Protein AF-A0A2E8GTD8-F1 (afdb_monomer_lite)

Foldseek 3Di:
DVVVVVVVVVVVVVVVVVVLCVLCVVLVVLLVVLVVLLVVLLVLLVVLLVVLVVLVVVCVVCVVVDDDDPVLVVLVVLLVVLSVLLVVLSVCSNDPPQDPPPDDDQQLPDPVSVVPDPDPVSSVVVVCVQVVDSVSVNVSSVVSSVSSVVSSVSSVVSSVSSVVSSVSNVVSSVVSVVVSVCVVCVCVVDVPD

Secondary structure (DSSP, 8-state):
-HHHHHHHHHHHHHHHHHHHHHHHHHHHHHHHHHHHHHHHHHHHHHHHHHHHHHHHHHHHHHHTT----HHHHHHHHHHHHHHHHHHHHHHHHHS------S-----TTSHHHHTT-SSHHHHHHHHHHHHH-HHHHHHHHHHHHHHHHHHHHHHHHHHHHHHHHHHHHHHHHHHHHHHHHHHHHHHHHSTT-

Sequence (193 aa):
MEINQDMDKENYSLESSKLVTSNVAPIFHVLSNEQQILQRTDQKAFTMLSILGVFMVFFIVHFLKIQLDWFKFILVIIYFISAFLAIVNLVLVIVPRVRKIESQELNPTYFGGISQFENQEQYSSHFREVFTNDDKTFTLFANQVFALGKINAYKNHAIKRSILFFAIAIISELIIIIAMAWGRAGPYLFPGG

Structure (mmCIF, N/CA/C/O backbone):
data_AF-A0A2E8GTD8-F1
#
_entry.id   AF-A0A2E8GTD8-F1
#
loop_
_atom_site.group_PDB
_atom_site.id
_atom_site.type_symbol
_atom_site.label_atom_id
_atom_site.label_alt_id
_atom_site.label_comp_id
_atom_site.label_asym_id
_atom_site.label_entity_id
_atom_site.label_seq_id
_atom_site.pdbx_PDB_ins_code
_atom_site.Cartn_x
_atom_site.Cartn_y
_atom_site.Cartn_z
_atom_site.occupancy
_atom_site.B_iso_or_equiv
_atom_site.auth_seq_id
_atom_site.auth_comp_id
_atom_site.auth_asym_id
_atom_site.auth_atom_id
_atom_site.pdbx_PDB_model_num
ATOM 1 N N . MET A 1 1 ? -43.134 13.543 51.759 1.00 52.62 1 MET A N 1
ATOM 2 C CA . MET A 1 1 ? -41.949 12.658 51.818 1.00 52.62 1 MET A CA 1
ATOM 3 C C . MET A 1 1 ? -41.558 12.135 50.431 1.00 52.62 1 MET A C 1
ATOM 5 O O . MET A 1 1 ? -40.392 11.832 50.253 1.00 52.62 1 MET A O 1
ATOM 9 N N . GLU A 1 2 ? -42.464 12.135 49.439 1.00 53.34 2 GLU A N 1
ATOM 10 C CA . GLU A 1 2 ? -42.182 11.746 48.037 1.00 53.34 2 GLU A CA 1
ATOM 11 C C . GLU A 1 2 ? -41.259 12.714 47.263 1.00 53.34 2 GLU A C 1
ATOM 13 O O . GLU A 1 2 ? -40.442 12.265 46.471 1.00 53.34 2 GLU A O 1
ATOM 18 N N . ILE A 1 3 ? -41.292 14.023 47.550 1.00 56.78 3 ILE A N 1
ATOM 19 C CA . ILE A 1 3 ? -40.544 15.051 46.787 1.00 56.78 3 ILE A CA 1
ATOM 20 C C . ILE A 1 3 ? -39.011 14.861 46.845 1.00 56.78 3 ILE A C 1
ATOM 22 O O . ILE A 1 3 ? -38.323 15.121 45.864 1.00 56.78 3 ILE A O 1
ATOM 26 N N . ASN A 1 4 ? -38.462 14.374 47.964 1.00 56.56 4 ASN A N 1
ATOM 27 C CA . ASN A 1 4 ? -37.017 14.109 48.071 1.00 56.56 4 ASN A CA 1
ATOM 28 C C . ASN A 1 4 ? -36.592 12.877 47.261 1.00 56.56 4 ASN A C 1
ATOM 30 O O . ASN A 1 4 ? -35.493 12.839 46.724 1.00 56.56 4 ASN A O 1
ATOM 34 N N . GLN A 1 5 ? -37.474 11.884 47.139 1.00 57.06 5 GLN A N 1
ATOM 35 C CA . GLN A 1 5 ? -37.155 10.615 46.492 1.00 57.06 5 GLN A CA 1
ATOM 36 C C . GLN A 1 5 ? -37.115 10.741 44.960 1.00 57.06 5 GLN A C 1
ATOM 38 O O . GLN A 1 5 ? -36.367 10.013 44.306 1.00 57.06 5 GLN A O 1
ATOM 43 N N . ASP A 1 6 ? -37.877 11.683 44.397 1.00 57.53 6 ASP A N 1
ATOM 44 C CA . ASP A 1 6 ? -37.825 12.022 42.972 1.00 57.53 6 ASP A CA 1
ATOM 45 C C . ASP A 1 6 ? -36.619 12.912 42.627 1.00 57.53 6 ASP A C 1
ATOM 47 O O . ASP A 1 6 ? -35.956 12.654 41.623 1.00 57.53 6 ASP A O 1
ATOM 51 N N . MET A 1 7 ? -36.248 13.875 43.486 1.00 60.09 7 MET A N 1
ATOM 52 C CA . MET A 1 7 ? -35.033 14.684 43.279 1.00 60.09 7 MET A CA 1
ATOM 53 C C . MET A 1 7 ? -33.739 13.859 43.349 1.00 60.09 7 MET A C 1
ATOM 55 O O . MET A 1 7 ? -32.792 14.134 42.609 1.00 60.09 7 MET A O 1
ATOM 59 N N . ASP A 1 8 ? -33.683 12.847 44.217 1.00 64.31 8 ASP A N 1
ATOM 60 C CA . ASP A 1 8 ? -32.520 11.961 44.325 1.00 64.31 8 ASP A CA 1
ATOM 61 C C . ASP A 1 8 ? -32.389 11.053 43.090 1.00 64.31 8 ASP A C 1
ATOM 63 O O . ASP A 1 8 ? -31.286 10.843 42.584 1.00 64.31 8 ASP A O 1
ATOM 67 N N . LYS A 1 9 ? -33.510 10.563 42.539 1.00 63.34 9 LYS A N 1
ATOM 68 C CA . LYS A 1 9 ? -33.523 9.780 41.290 1.00 63.34 9 LYS A CA 1
ATOM 69 C C . LYS A 1 9 ? -33.129 10.613 40.074 1.00 63.34 9 LYS A C 1
ATOM 71 O O . LYS A 1 9 ? -32.379 10.129 39.226 1.00 63.34 9 LYS A O 1
ATOM 76 N N . GLU A 1 10 ? -33.618 11.847 39.983 1.00 66.19 10 GLU A N 1
ATOM 77 C CA . GLU A 1 10 ? -33.294 12.749 38.879 1.00 66.19 10 GLU A CA 1
ATOM 78 C C . GLU A 1 10 ? -31.799 13.108 38.888 1.00 66.19 10 GLU A C 1
ATOM 80 O O . GLU A 1 10 ? -31.131 12.961 37.862 1.00 66.19 10 GLU A O 1
ATOM 85 N N . ASN A 1 11 ? -31.230 13.437 40.055 1.00 67.38 11 ASN A N 1
ATOM 86 C CA . ASN A 1 11 ? -29.790 13.679 40.200 1.00 67.38 11 ASN A CA 1
ATOM 87 C C . ASN A 1 11 ? -28.941 12.442 39.878 1.00 67.38 11 ASN A C 1
ATOM 89 O O . ASN A 1 11 ? -27.952 12.563 39.158 1.00 67.38 11 ASN A O 1
ATOM 93 N N . TYR A 1 12 ? -29.348 11.250 40.327 1.00 62.91 12 TYR A N 1
ATOM 94 C CA . TYR A 1 12 ? -28.635 10.006 40.019 1.00 62.91 12 TYR A CA 1
ATOM 95 C C . TYR A 1 12 ? -28.647 9.690 38.515 1.00 62.91 12 TYR A C 1
ATOM 97 O O . TYR A 1 12 ? -27.632 9.286 37.947 1.00 62.91 12 TYR A O 1
ATOM 105 N N . SER A 1 13 ? -29.776 9.934 37.839 1.00 63.47 13 SER A N 1
ATOM 106 C CA . SER A 1 13 ? -29.901 9.752 36.387 1.00 63.47 13 SER A CA 1
ATOM 107 C C . SER A 1 13 ? -29.060 10.754 35.584 1.00 63.47 13 SER A C 1
ATOM 109 O O . SER A 1 13 ? -28.443 10.388 34.583 1.00 63.47 13 SER A O 1
ATOM 111 N N . LEU A 1 14 ? -28.970 12.006 36.049 1.00 63.56 14 LEU A N 1
ATOM 112 C CA . LEU A 1 14 ? -28.146 13.058 35.449 1.00 63.56 14 LEU A CA 1
ATOM 113 C C . LEU A 1 14 ? -26.649 12.791 35.637 1.00 63.56 14 LEU A C 1
ATOM 115 O O . LEU A 1 14 ? -25.860 13.038 34.723 1.00 63.56 14 LEU A O 1
ATOM 119 N N . GLU A 1 15 ? -26.252 12.289 36.806 1.00 64.31 15 GLU A N 1
ATOM 120 C CA . GLU A 1 15 ? -24.863 11.950 37.110 1.00 64.31 15 GLU A CA 1
ATOM 121 C C . GLU A 1 15 ? -24.404 10.711 36.331 1.00 64.31 15 GLU A C 1
ATOM 123 O O . GLU A 1 15 ? -23.363 10.765 35.677 1.00 64.31 15 GLU A O 1
ATOM 128 N N . SER A 1 16 ? -25.219 9.649 36.288 1.00 59.34 16 SER A N 1
ATOM 129 C CA . SER A 1 16 ? -24.978 8.457 35.458 1.00 59.34 16 SER A CA 1
ATOM 130 C C . SER A 1 16 ? -24.894 8.819 33.970 1.00 59.34 16 SER A C 1
ATOM 132 O O . SER A 1 16 ? -23.892 8.512 33.326 1.00 59.34 16 SER A O 1
ATOM 134 N N . SER A 1 17 ? -25.844 9.594 33.433 1.00 62.44 17 SER A N 1
ATOM 135 C CA . SER A 1 17 ? -25.808 10.040 32.032 1.00 62.44 17 SER A CA 1
ATOM 136 C C . SER A 1 17 ? -24.553 10.864 31.696 1.00 62.44 17 SER A C 1
ATOM 138 O O . SER A 1 17 ? -23.942 10.664 30.637 1.00 62.44 17 SER A O 1
ATOM 140 N N . LYS A 1 18 ? -24.111 11.751 32.603 1.00 62.22 18 LYS A N 1
ATOM 141 C CA . LYS A 1 18 ? -22.846 12.497 32.464 1.00 62.22 18 LYS A CA 1
ATOM 142 C C . LYS A 1 18 ? -21.621 11.589 32.512 1.00 62.22 18 LYS A C 1
ATOM 144 O O . LYS A 1 18 ? -20.683 11.802 31.745 1.00 62.22 18 LYS A O 1
ATOM 149 N N . LEU A 1 19 ? -21.615 10.583 33.382 1.00 59.31 19 LEU A N 1
ATOM 150 C CA . LEU A 1 19 ? -20.512 9.629 33.495 1.00 59.31 19 LEU A CA 1
ATOM 151 C C . LEU A 1 19 ? -20.348 8.819 32.201 1.00 59.31 19 LEU A C 1
ATOM 153 O O . LEU A 1 19 ? -19.238 8.600 31.726 1.00 59.31 19 LEU A O 1
ATOM 157 N N . VAL A 1 20 ? -21.463 8.438 31.584 1.00 61.59 20 VAL A N 1
ATOM 158 C CA . VAL A 1 20 ? -21.509 7.640 30.350 1.00 61.59 20 VAL A CA 1
ATOM 159 C C . VAL A 1 20 ? -21.065 8.450 29.153 1.00 61.59 20 VAL A C 1
ATOM 161 O O . VAL A 1 20 ? -20.191 8.019 28.403 1.00 61.59 20 VAL A O 1
ATOM 164 N N . THR A 1 21 ? -21.602 9.661 29.000 1.00 64.88 21 THR A N 1
ATOM 165 C CA . THR A 1 21 ? -21.138 10.586 27.959 1.00 64.88 21 THR A CA 1
ATOM 166 C C . THR A 1 21 ? -19.656 10.916 28.132 1.00 64.88 21 THR A C 1
ATOM 168 O O . THR A 1 21 ? -18.929 10.945 27.140 1.00 64.88 21 THR A O 1
ATOM 171 N N . SER A 1 22 ? -19.173 11.059 29.371 1.00 68.44 22 SER A N 1
ATOM 172 C CA . SER A 1 22 ? -17.749 11.241 29.674 1.00 68.44 22 SER A CA 1
ATOM 173 C C . SER A 1 22 ? -16.893 10.017 29.318 1.00 68.44 22 SER A C 1
ATOM 175 O O . SER A 1 22 ? -15.796 10.182 28.792 1.00 68.44 22 SER A O 1
ATOM 177 N N . ASN A 1 23 ? -17.366 8.792 29.560 1.00 71.31 23 ASN A N 1
ATOM 178 C CA . ASN A 1 23 ? -16.597 7.565 29.308 1.00 71.31 23 ASN A CA 1
ATOM 179 C C . ASN A 1 23 ? -16.620 7.129 27.833 1.00 71.31 23 ASN A C 1
ATOM 181 O O . ASN A 1 23 ? -15.651 6.555 27.335 1.00 71.31 23 ASN A O 1
ATOM 185 N N . VAL A 1 24 ? -17.702 7.429 27.110 1.00 74.38 24 VAL A N 1
ATOM 186 C CA . VAL A 1 24 ? -17.874 7.079 25.692 1.00 74.38 24 VAL A CA 1
ATOM 187 C C . VAL A 1 24 ? -17.236 8.118 24.765 1.00 74.38 24 VAL A C 1
ATOM 189 O O . VAL A 1 24 ? -16.715 7.749 23.711 1.00 74.38 24 VAL A O 1
ATOM 192 N N . ALA A 1 25 ? -17.202 9.402 25.143 1.00 78.50 25 ALA A N 1
ATOM 193 C CA . ALA A 1 25 ? -16.630 10.464 24.308 1.00 78.50 25 ALA A CA 1
ATOM 194 C C . ALA A 1 25 ? -15.161 10.219 23.889 1.00 78.50 25 ALA A C 1
ATOM 196 O O . ALA A 1 25 ? -14.857 10.380 22.702 1.00 78.50 25 ALA A O 1
ATOM 197 N N . PRO A 1 26 ? -14.249 9.767 24.774 1.00 78.44 26 PRO A N 1
ATOM 198 C CA . PRO A 1 26 ? -12.893 9.388 24.386 1.00 78.44 26 PRO A CA 1
ATOM 199 C C . PRO A 1 26 ? -12.857 8.254 23.355 1.00 78.44 26 PRO A C 1
ATOM 201 O O . PRO A 1 26 ? -12.091 8.322 22.395 1.00 78.44 26 PRO A O 1
ATOM 204 N N . ILE A 1 27 ? -13.705 7.231 23.510 1.00 79.75 27 ILE A N 1
ATOM 205 C CA . ILE A 1 27 ? -13.769 6.084 22.590 1.00 79.75 27 ILE A CA 1
ATOM 206 C C . ILE A 1 27 ? -14.314 6.523 21.232 1.00 79.75 27 ILE A C 1
ATOM 208 O O . ILE A 1 27 ? -13.765 6.146 20.200 1.00 79.75 27 ILE A O 1
ATOM 212 N N . PHE A 1 28 ? -15.340 7.372 21.221 1.00 80.12 28 PHE A N 1
ATOM 213 C CA . PHE A 1 28 ? -15.891 7.945 19.998 1.00 80.12 28 PHE A CA 1
ATOM 214 C C . PHE A 1 28 ? -14.870 8.823 19.260 1.00 80.12 28 PHE A C 1
ATOM 216 O O . PHE A 1 28 ? -14.741 8.754 18.037 1.00 80.12 28 PHE A O 1
ATOM 223 N N . HIS A 1 29 ? -14.089 9.612 19.998 1.00 80.94 29 HIS A N 1
ATOM 224 C CA . HIS A 1 29 ? -12.996 10.389 19.424 1.00 80.94 29 HIS A CA 1
ATOM 225 C C . HIS A 1 29 ? -11.927 9.482 18.789 1.00 80.94 29 HIS A C 1
ATOM 227 O O . HIS A 1 29 ? -11.513 9.722 17.655 1.00 80.94 29 HIS A O 1
ATOM 233 N N . VAL A 1 30 ? -11.519 8.400 19.465 1.00 82.12 30 VAL A N 1
ATOM 234 C CA . VAL A 1 30 ? -10.581 7.408 18.903 1.00 82.12 30 VAL A CA 1
ATOM 235 C C . VAL A 1 30 ? -11.167 6.722 17.667 1.00 82.12 30 VAL A C 1
ATOM 237 O O . VAL A 1 30 ? -10.484 6.615 16.653 1.00 82.12 30 VAL A O 1
ATOM 240 N N . LEU A 1 31 ? -12.436 6.319 17.714 1.00 83.38 31 LEU A N 1
ATOM 241 C CA . LEU A 1 31 ? -13.175 5.729 16.597 1.00 83.38 31 LEU A CA 1
ATOM 242 C C . LEU A 1 31 ? -13.146 6.632 15.354 1.00 83.38 31 LEU A C 1
ATOM 244 O O . LEU A 1 31 ? -12.776 6.180 14.270 1.00 83.38 31 LEU A O 1
ATOM 248 N N . SER A 1 32 ? -13.493 7.909 15.523 1.00 82.94 32 SER A N 1
ATOM 249 C CA . SER A 1 32 ? -13.467 8.912 14.453 1.00 82.94 32 SER A CA 1
ATOM 250 C C . SER A 1 32 ? -12.061 9.081 13.868 1.00 82.94 32 SER A C 1
ATOM 252 O O . SER A 1 32 ? -11.875 9.053 12.649 1.00 82.94 32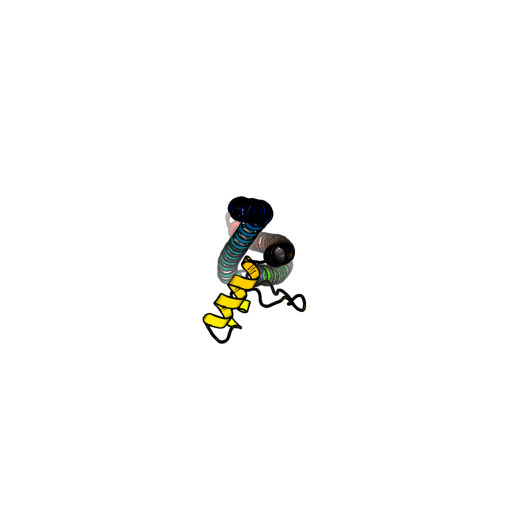 SER A O 1
ATOM 254 N N . ASN A 1 33 ? -11.047 9.160 14.734 1.00 84.25 33 ASN A N 1
ATOM 255 C CA . ASN A 1 33 ? -9.655 9.276 14.308 1.00 84.25 33 ASN A CA 1
ATOM 256 C C . ASN A 1 33 ? -9.188 8.046 13.517 1.00 84.25 33 ASN A C 1
ATOM 258 O O . ASN A 1 33 ? -8.573 8.197 12.461 1.00 84.25 33 ASN A O 1
ATOM 262 N N . GLU A 1 34 ? -9.514 6.834 13.968 1.00 85.38 34 GLU A N 1
ATOM 263 C CA . GLU A 1 34 ? -9.180 5.591 13.263 1.00 85.38 34 GLU A CA 1
ATOM 264 C C . GLU A 1 34 ? -9.872 5.507 11.897 1.00 85.38 34 GLU A C 1
ATOM 266 O O . GLU A 1 34 ? -9.233 5.186 10.893 1.00 85.38 34 GLU A O 1
ATOM 271 N N . GLN A 1 35 ? -11.157 5.867 11.813 1.00 84.69 35 GLN A N 1
ATOM 272 C CA . GLN A 1 35 ? -11.875 5.932 10.536 1.00 84.69 35 GLN A CA 1
ATOM 273 C C . GLN A 1 35 ? -11.243 6.945 9.574 1.00 84.69 35 GLN A C 1
ATOM 275 O O . GLN A 1 35 ? -11.060 6.644 8.391 1.00 84.69 35 GLN A O 1
ATOM 280 N N . GLN A 1 36 ? -10.840 8.117 10.070 1.00 86.12 36 GLN A N 1
ATOM 281 C CA . GLN A 1 36 ? -10.154 9.118 9.258 1.00 86.12 36 GLN A CA 1
ATOM 282 C C . GLN A 1 36 ? -8.787 8.615 8.766 1.00 86.12 36 GLN A C 1
ATOM 284 O O . GLN A 1 36 ? -8.421 8.826 7.607 1.00 86.12 36 GLN A O 1
ATOM 289 N N . ILE A 1 37 ? -8.020 7.931 9.618 1.00 85.12 37 ILE A N 1
ATOM 290 C CA . ILE A 1 37 ? -6.730 7.333 9.246 1.00 85.12 37 ILE A CA 1
ATOM 291 C C . ILE A 1 37 ? -6.923 6.253 8.177 1.00 85.12 37 ILE A C 1
ATOM 293 O O . ILE A 1 37 ? -6.158 6.208 7.208 1.00 85.12 37 ILE A O 1
ATOM 297 N N . LEU A 1 38 ? -7.961 5.424 8.302 1.00 85.56 38 LEU A N 1
ATOM 298 C CA . LEU A 1 38 ? -8.311 4.412 7.308 1.00 85.56 38 LEU A CA 1
ATOM 299 C C . LEU A 1 38 ? -8.626 5.037 5.948 1.00 85.56 38 LEU A C 1
ATOM 301 O O . LEU A 1 38 ? -8.053 4.604 4.951 1.00 85.56 38 LEU A O 1
ATOM 305 N N . GLN A 1 39 ? -9.446 6.090 5.912 1.00 87.44 39 GLN A N 1
ATOM 306 C CA . GLN A 1 39 ? -9.769 6.812 4.675 1.00 87.44 39 GLN A CA 1
ATOM 307 C C . GLN A 1 39 ? -8.527 7.441 4.032 1.00 87.44 39 GLN A C 1
ATOM 309 O O . GLN A 1 39 ? -8.317 7.328 2.826 1.00 87.44 39 GLN A O 1
ATOM 314 N N . ARG A 1 40 ? -7.648 8.059 4.833 1.00 90.12 40 ARG A N 1
ATOM 315 C CA . ARG A 1 40 ? -6.372 8.608 4.340 1.00 90.12 40 ARG A CA 1
ATOM 316 C C . ARG A 1 40 ? -5.458 7.516 3.784 1.00 90.12 40 ARG A C 1
ATOM 318 O O . ARG A 1 40 ? -4.719 7.754 2.831 1.00 90.12 40 ARG A O 1
ATOM 325 N N . THR A 1 41 ? -5.483 6.330 4.383 1.00 89.94 41 THR A N 1
ATOM 326 C CA . THR A 1 41 ? -4.707 5.170 3.927 1.00 89.94 41 THR A CA 1
ATOM 327 C C . THR A 1 41 ? -5.244 4.651 2.592 1.00 89.94 41 THR A C 1
ATOM 329 O O . THR A 1 41 ? -4.450 4.390 1.688 1.00 89.94 41 THR A O 1
ATOM 332 N N . ASP A 1 42 ? -6.566 4.613 2.419 1.00 89.75 42 ASP A N 1
ATOM 333 C CA . ASP A 1 42 ? -7.205 4.267 1.143 1.00 89.75 42 ASP A CA 1
ATOM 334 C C . ASP A 1 42 ? -6.864 5.285 0.056 1.00 89.75 42 ASP A C 1
ATOM 336 O O . ASP A 1 42 ? -6.459 4.909 -1.043 1.00 89.75 42 ASP A O 1
ATOM 340 N N . GLN A 1 43 ? -6.913 6.579 0.377 1.00 92.12 43 GLN A N 1
ATOM 341 C CA . GLN A 1 43 ? -6.520 7.634 -0.554 1.00 92.12 43 GLN A CA 1
ATOM 342 C C . GLN A 1 43 ? -5.053 7.499 -0.985 1.00 92.12 43 GLN A C 1
ATOM 344 O O . GLN A 1 43 ? -4.748 7.607 -2.171 1.00 92.12 43 GLN A O 1
ATOM 349 N N . LYS A 1 44 ? -4.134 7.216 -0.052 1.00 91.38 44 LYS A N 1
ATOM 350 C CA . LYS A 1 44 ? -2.723 6.951 -0.384 1.00 91.38 44 LYS A CA 1
ATOM 351 C C . LYS A 1 44 ? -2.577 5.758 -1.329 1.00 91.38 44 LYS A C 1
ATOM 353 O O . LYS A 1 44 ? -1.789 5.834 -2.271 1.00 91.38 44 LYS A O 1
ATOM 358 N N . ALA A 1 45 ? -3.322 4.679 -1.090 1.00 93.06 45 ALA A N 1
ATOM 359 C CA . ALA A 1 45 ? -3.300 3.503 -1.951 1.00 93.06 45 ALA A CA 1
ATOM 360 C C . ALA A 1 45 ? -3.832 3.812 -3.359 1.00 93.06 45 ALA A C 1
ATOM 362 O O . ALA A 1 45 ? -3.173 3.468 -4.337 1.00 93.06 45 ALA A O 1
ATOM 363 N N . PHE A 1 46 ? -4.954 4.529 -3.478 1.00 93.44 46 PHE A N 1
ATOM 364 C CA . PHE A 1 46 ? -5.476 4.965 -4.776 1.00 93.44 46 PHE A CA 1
ATOM 365 C C . PHE A 1 46 ? -4.485 5.844 -5.536 1.00 93.44 46 PHE A C 1
ATOM 367 O O . PHE A 1 46 ? -4.247 5.612 -6.718 1.00 93.44 46 PHE A O 1
ATOM 374 N N . THR A 1 47 ? -3.855 6.811 -4.867 1.00 94.19 47 THR A N 1
ATOM 375 C CA . THR A 1 47 ? -2.842 7.666 -5.498 1.00 94.19 47 THR A CA 1
ATOM 376 C C . THR A 1 47 ? -1.659 6.847 -6.018 1.00 94.19 47 THR A C 1
ATOM 378 O O . THR A 1 47 ? -1.248 7.034 -7.162 1.00 94.19 47 THR A O 1
ATOM 381 N N . MET A 1 48 ? -1.132 5.908 -5.224 1.00 94.06 48 MET A N 1
ATOM 382 C CA . MET A 1 48 ? -0.038 5.032 -5.665 1.00 94.06 48 MET A CA 1
ATOM 383 C C . MET A 1 48 ? -0.447 4.130 -6.832 1.00 94.06 48 MET A C 1
ATOM 385 O O . MET A 1 48 ? 0.332 3.968 -7.769 1.00 94.06 48 MET A O 1
ATOM 389 N N . LEU A 1 49 ? -1.667 3.585 -6.806 1.00 94.62 49 LEU A N 1
ATOM 390 C CA . LEU A 1 49 ? -2.195 2.750 -7.884 1.00 94.62 49 LEU A CA 1
ATOM 391 C C . LEU A 1 49 ? -2.314 3.534 -9.196 1.00 94.62 49 LEU A C 1
ATOM 393 O O . LEU A 1 49 ? -1.902 3.040 -10.243 1.00 94.62 49 LEU A O 1
ATOM 397 N N . SER A 1 50 ? -2.811 4.771 -9.134 1.00 95.75 50 SER A N 1
ATOM 398 C CA . SER A 1 50 ? -2.916 5.660 -10.295 1.00 95.75 50 SER A CA 1
ATOM 399 C C . SER A 1 50 ? -1.549 5.998 -10.884 1.00 95.75 50 SER A C 1
ATOM 401 O O . SER A 1 50 ? -1.368 5.909 -12.096 1.00 95.75 50 SER A O 1
ATOM 403 N N . ILE A 1 51 ? -0.565 6.339 -10.040 1.00 95.12 51 ILE A N 1
ATOM 404 C CA . ILE A 1 51 ? 0.803 6.617 -10.501 1.00 95.12 51 ILE A CA 1
ATOM 405 C C . ILE A 1 51 ? 1.396 5.370 -11.163 1.00 95.12 51 ILE A C 1
ATOM 407 O O . ILE A 1 51 ? 1.899 5.456 -12.280 1.00 95.12 51 ILE A O 1
ATOM 411 N N . LEU A 1 52 ? 1.286 4.205 -10.517 1.00 94.69 52 LEU A N 1
ATOM 412 C CA . LEU A 1 52 ? 1.777 2.940 -11.065 1.00 94.69 52 LEU A CA 1
ATOM 413 C C . LEU A 1 52 ? 1.138 2.625 -12.427 1.00 94.69 52 LEU A C 1
ATOM 415 O O . LEU A 1 52 ? 1.838 2.194 -13.337 1.00 94.69 52 LEU A O 1
ATOM 419 N N . GLY A 1 53 ? -0.159 2.894 -12.596 1.00 94.25 53 GLY A N 1
ATOM 420 C CA . GLY A 1 53 ? -0.855 2.734 -13.874 1.00 94.25 53 GLY A CA 1
ATOM 421 C C . GLY A 1 53 ? -0.303 3.634 -14.984 1.00 94.25 53 GLY A C 1
ATOM 422 O O . GLY A 1 53 ? -0.083 3.165 -16.100 1.00 94.25 53 GLY A O 1
ATOM 423 N N . VAL A 1 54 ? -0.018 4.907 -14.686 1.00 94.56 54 VAL A N 1
ATOM 424 C CA . VAL A 1 54 ? 0.590 5.838 -15.656 1.00 94.56 54 VAL A CA 1
ATOM 425 C C . VAL A 1 54 ? 1.977 5.356 -16.088 1.00 94.56 54 VAL A C 1
ATOM 427 O O . VAL A 1 54 ? 2.269 5.331 -17.285 1.00 94.56 54 VAL A O 1
ATOM 430 N N . PHE A 1 55 ? 2.805 4.921 -15.137 1.00 93.06 55 PHE A N 1
ATOM 431 C CA . PHE A 1 55 ? 4.122 4.349 -15.427 1.00 93.06 55 PHE A CA 1
ATOM 432 C C . PHE A 1 55 ? 4.020 3.043 -16.231 1.00 93.06 55 PHE A C 1
ATOM 434 O O . PHE A 1 55 ? 4.709 2.883 -17.228 1.00 93.06 55 PHE A O 1
ATOM 441 N N . MET A 1 56 ? 3.065 2.159 -15.930 1.00 93.00 56 MET A N 1
ATOM 442 C CA . MET A 1 56 ? 2.832 0.960 -16.750 1.00 93.00 56 MET A CA 1
ATOM 443 C C . MET A 1 56 ? 2.500 1.277 -18.210 1.00 93.00 56 MET A C 1
ATOM 445 O O . MET A 1 56 ? 3.041 0.645 -19.120 1.00 93.00 56 MET A O 1
ATOM 449 N N . VAL A 1 57 ? 1.626 2.255 -18.458 1.00 93.38 57 VAL A N 1
ATOM 450 C CA . VAL A 1 57 ? 1.311 2.683 -19.830 1.00 93.38 57 VAL A CA 1
ATOM 451 C C . VAL A 1 57 ? 2.558 3.254 -20.506 1.00 93.38 57 VAL A C 1
ATOM 453 O O . VAL A 1 57 ? 2.843 2.913 -21.657 1.00 93.38 57 VAL A O 1
ATOM 456 N N . PHE A 1 58 ? 3.334 4.072 -19.788 1.00 90.25 58 PHE A N 1
ATOM 457 C CA . PHE A 1 58 ? 4.604 4.605 -20.277 1.00 90.25 58 PHE A CA 1
ATOM 458 C C . PHE A 1 58 ? 5.578 3.482 -20.666 1.00 90.25 58 PHE A C 1
ATOM 460 O O . PHE A 1 58 ? 6.137 3.507 -21.769 1.00 90.25 58 PHE A O 1
ATOM 467 N N . PHE A 1 59 ? 5.733 2.472 -19.811 1.00 89.81 59 PHE A N 1
ATOM 468 C CA . PHE A 1 59 ? 6.573 1.310 -20.057 1.00 89.81 59 PHE A CA 1
ATOM 469 C C . PHE A 1 59 ? 6.145 0.551 -21.314 1.00 89.81 59 PHE A C 1
ATOM 471 O O . PHE A 1 59 ? 6.983 0.311 -22.177 1.00 89.81 59 PHE A O 1
ATOM 478 N N . ILE A 1 60 ? 4.855 0.229 -21.479 1.00 89.12 60 ILE A N 1
ATOM 479 C CA . ILE A 1 60 ? 4.349 -0.530 -22.642 1.00 89.12 60 ILE A CA 1
ATOM 480 C C . ILE A 1 60 ? 4.660 0.186 -23.964 1.00 89.12 60 ILE A C 1
ATOM 482 O O . ILE A 1 60 ? 5.086 -0.451 -24.929 1.00 89.12 60 ILE A O 1
ATOM 486 N N . VAL A 1 61 ? 4.509 1.514 -24.009 1.00 89.69 61 VAL A N 1
ATOM 487 C CA . VAL A 1 61 ? 4.816 2.318 -25.205 1.00 89.69 61 VAL A CA 1
ATOM 488 C C . VAL A 1 61 ? 6.301 2.245 -25.578 1.00 89.69 61 VAL A C 1
ATOM 490 O O . VAL A 1 61 ? 6.650 2.225 -26.762 1.00 89.69 61 VAL A O 1
ATOM 493 N N . HIS A 1 62 ? 7.190 2.196 -24.586 1.00 85.38 62 HIS A N 1
ATOM 494 C CA . HIS A 1 62 ? 8.634 2.116 -24.811 1.00 85.38 62 HIS A CA 1
ATOM 495 C C . HIS A 1 62 ? 9.138 0.678 -24.955 1.00 85.38 62 HIS A C 1
ATOM 497 O O . HIS A 1 62 ? 10.169 0.466 -25.590 1.00 85.38 62 HIS A O 1
ATOM 503 N N . PHE A 1 63 ? 8.402 -0.306 -24.436 1.00 83.69 63 PHE A N 1
ATOM 504 C CA . PHE A 1 63 ? 8.794 -1.710 -24.399 1.00 83.69 63 PHE A CA 1
ATOM 505 C C . PHE A 1 63 ? 9.097 -2.265 -25.790 1.00 83.69 63 PHE A C 1
ATOM 507 O O . PHE A 1 63 ? 10.139 -2.878 -25.997 1.00 83.69 63 PHE A O 1
ATOM 514 N N . LEU A 1 64 ? 8.248 -1.958 -26.775 1.00 81.69 64 LEU A N 1
ATOM 515 C CA . LEU A 1 64 ? 8.434 -2.393 -28.166 1.00 81.69 64 LEU A CA 1
ATOM 516 C C . LEU A 1 64 ? 9.692 -1.809 -28.834 1.00 81.69 64 LEU A C 1
ATOM 518 O O . LEU A 1 64 ? 10.109 -2.290 -29.883 1.00 81.69 64 LEU A O 1
ATOM 522 N N . LYS A 1 65 ? 10.296 -0.767 -28.250 1.00 81.19 65 LYS A N 1
ATOM 523 C CA . LYS A 1 65 ? 11.532 -0.138 -28.737 1.00 81.19 65 LYS A CA 1
ATOM 524 C C . LYS A 1 65 ? 12.780 -0.652 -28.009 1.00 81.19 65 LYS A C 1
ATOM 526 O O . LYS A 1 65 ? 13.888 -0.287 -28.403 1.00 81.19 65 LYS A O 1
ATOM 531 N N . ILE A 1 66 ? 12.625 -1.466 -26.958 1.00 79.06 66 ILE A N 1
ATOM 532 C CA . ILE A 1 66 ? 13.742 -2.015 -26.182 1.00 79.06 66 ILE A CA 1
ATOM 533 C C . ILE A 1 66 ? 14.451 -3.094 -27.005 1.00 79.06 66 ILE A C 1
ATOM 535 O O . ILE A 1 66 ? 13.870 -4.122 -27.342 1.00 79.06 66 ILE A O 1
ATOM 539 N N . GLN A 1 67 ? 15.750 -2.911 -27.241 1.00 80.50 67 GLN A N 1
ATOM 540 C CA . GLN A 1 67 ? 16.630 -4.015 -27.623 1.00 80.50 67 GLN A CA 1
ATOM 541 C C . GLN A 1 67 ? 16.944 -4.847 -26.375 1.00 80.50 67 GLN A C 1
ATOM 543 O O . GLN A 1 67 ? 17.605 -4.362 -25.449 1.00 80.50 67 GLN A O 1
ATOM 548 N N . LEU A 1 68 ? 16.417 -6.073 -26.326 1.00 79.25 68 LEU A N 1
ATOM 549 C CA . LEU A 1 68 ? 16.544 -6.961 -25.173 1.00 79.25 68 LEU A CA 1
ATOM 550 C C . LEU A 1 68 ? 17.969 -7.509 -25.060 1.00 79.25 68 LEU A C 1
ATOM 552 O O . LEU A 1 68 ? 18.380 -8.397 -25.797 1.00 79.25 68 LEU A O 1
ATOM 556 N N . ASP A 1 69 ? 18.691 -6.967 -24.089 1.00 87.12 69 ASP A N 1
ATOM 557 C CA . ASP A 1 69 ? 19.944 -7.501 -23.564 1.00 87.12 69 ASP A CA 1
ATOM 558 C C . ASP A 1 69 ? 19.655 -8.243 -22.248 1.00 87.12 69 ASP A C 1
ATOM 560 O O . ASP A 1 69 ? 18.661 -7.944 -21.580 1.00 87.12 69 ASP A O 1
ATOM 564 N N . TRP A 1 70 ? 20.519 -9.174 -21.846 1.00 88.38 70 TRP A N 1
ATOM 565 C CA . TRP A 1 70 ? 20.350 -10.001 -20.648 1.00 88.38 70 TRP A CA 1
ATOM 566 C C . TRP A 1 70 ? 20.099 -9.159 -19.388 1.00 88.38 70 TRP A C 1
ATOM 568 O O . TRP A 1 70 ? 19.200 -9.456 -18.600 1.00 88.38 70 TRP A O 1
ATOM 578 N N . PHE A 1 71 ? 20.820 -8.043 -19.240 1.00 88.94 71 PHE A N 1
ATOM 579 C CA . PHE A 1 71 ? 20.613 -7.092 -18.144 1.00 88.94 71 PHE A CA 1
ATOM 580 C C . PHE A 1 71 ? 19.200 -6.487 -18.143 1.00 88.94 71 PHE A C 1
ATOM 582 O O . PHE A 1 71 ? 18.513 -6.484 -17.120 1.00 88.94 71 PHE A O 1
ATOM 589 N N . LYS A 1 72 ? 18.736 -6.005 -19.303 1.00 89.12 72 LYS A N 1
ATOM 590 C CA . LYS A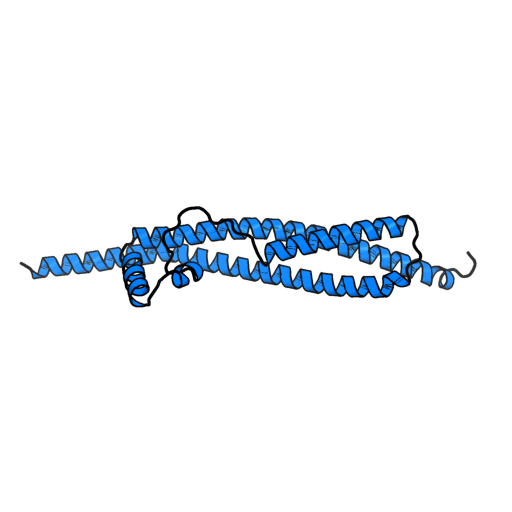 1 72 ? 17.406 -5.390 -19.441 1.00 89.12 72 LYS A CA 1
ATOM 591 C C . LYS A 1 72 ? 16.308 -6.431 -19.248 1.00 89.12 72 LYS A C 1
ATOM 593 O O . LYS A 1 72 ? 15.308 -6.135 -18.608 1.00 89.12 72 LYS A O 1
ATOM 5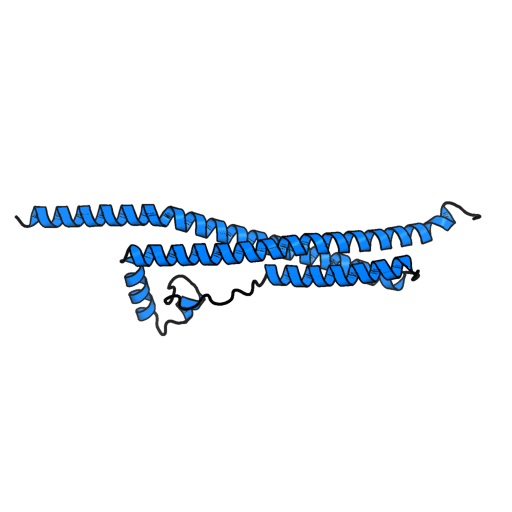98 N N . PHE A 1 73 ? 16.516 -7.650 -19.738 1.00 90.25 73 PHE A N 1
ATOM 599 C CA . PHE A 1 73 ? 15.594 -8.764 -19.548 1.00 90.25 73 PHE A CA 1
ATOM 600 C C . PHE A 1 73 ? 15.350 -9.050 -18.059 1.00 90.25 73 PHE A C 1
ATOM 602 O O . PHE A 1 73 ? 14.199 -9.098 -17.630 1.00 90.25 73 PHE A O 1
ATOM 609 N N . ILE A 1 74 ? 16.411 -9.141 -17.248 1.00 93.12 74 ILE A N 1
ATOM 610 C CA . ILE A 1 74 ? 16.284 -9.338 -15.794 1.00 93.12 74 ILE A CA 1
ATOM 611 C C . ILE A 1 74 ? 15.512 -8.181 -15.142 1.00 93.12 74 ILE A C 1
ATOM 613 O O . ILE A 1 74 ? 14.608 -8.425 -14.342 1.00 93.12 74 ILE A O 1
ATOM 617 N N . LEU A 1 75 ? 15.819 -6.930 -15.498 1.00 92.81 75 LEU A N 1
ATOM 618 C CA . LEU A 1 75 ? 15.113 -5.763 -14.954 1.00 92.81 75 LEU A CA 1
ATOM 619 C C . LEU A 1 75 ? 13.622 -5.756 -15.304 1.00 92.81 75 LEU A C 1
ATOM 621 O O . LEU A 1 75 ? 12.801 -5.410 -14.455 1.00 92.81 75 LEU A O 1
ATOM 625 N N . VAL A 1 76 ? 13.258 -6.182 -16.516 1.00 92.62 76 VAL A N 1
ATOM 626 C CA . VAL A 1 76 ? 11.855 -6.326 -16.929 1.00 92.62 76 VAL A CA 1
ATOM 627 C C . VAL A 1 76 ? 11.138 -7.369 -16.067 1.00 92.62 76 VAL A C 1
ATOM 629 O O . VAL A 1 76 ? 10.024 -7.120 -15.608 1.00 92.62 76 VAL A O 1
ATOM 632 N N . ILE A 1 77 ? 11.774 -8.507 -15.774 1.00 93.94 77 ILE A N 1
ATOM 633 C CA . ILE A 1 77 ? 11.198 -9.521 -14.877 1.00 93.94 77 ILE A CA 1
ATOM 634 C C . ILE A 1 77 ? 11.013 -8.964 -13.458 1.00 93.94 77 ILE A C 1
ATOM 636 O O . ILE A 1 77 ? 9.934 -9.105 -12.878 1.00 93.94 77 ILE A O 1
ATOM 640 N N . ILE A 1 78 ? 12.028 -8.283 -12.912 1.00 95.56 78 ILE A N 1
ATOM 641 C CA . ILE A 1 78 ? 11.947 -7.637 -11.591 1.00 95.56 78 ILE A CA 1
ATOM 642 C C . ILE A 1 78 ? 10.813 -6.606 -11.561 1.00 95.56 78 ILE A C 1
ATOM 644 O O . ILE A 1 78 ? 10.049 -6.563 -10.592 1.00 95.56 78 ILE A O 1
ATOM 648 N N . TYR A 1 79 ? 10.687 -5.804 -12.621 1.00 95.25 79 TYR A N 1
ATOM 649 C CA . TYR A 1 79 ? 9.634 -4.807 -12.781 1.00 95.25 79 TYR A CA 1
ATOM 650 C C . TYR A 1 79 ? 8.247 -5.447 -12.715 1.00 95.25 79 TYR A C 1
ATOM 652 O O . TYR A 1 79 ? 7.452 -5.064 -11.860 1.00 95.25 79 TYR A O 1
ATOM 660 N N . PHE A 1 80 ? 7.970 -6.457 -13.545 1.00 94.38 80 PHE A N 1
ATOM 661 C CA . PHE A 1 80 ? 6.651 -7.090 -13.586 1.00 94.38 80 PHE A CA 1
ATOM 662 C C . PHE A 1 80 ? 6.286 -7.771 -12.266 1.00 94.38 80 PHE A C 1
ATOM 664 O O . PHE A 1 80 ? 5.165 -7.601 -11.787 1.00 94.38 80 PHE A O 1
ATOM 671 N N . ILE A 1 81 ? 7.225 -8.493 -11.643 1.00 96.44 81 ILE A N 1
ATOM 672 C CA . ILE A 1 81 ? 6.978 -9.147 -10.350 1.00 96.44 81 ILE A CA 1
ATOM 673 C C . ILE A 1 81 ? 6.692 -8.097 -9.271 1.00 96.44 81 ILE A C 1
ATOM 675 O O . ILE A 1 81 ? 5.717 -8.221 -8.530 1.00 96.44 81 ILE A O 1
ATOM 679 N N . SER A 1 82 ? 7.504 -7.041 -9.198 1.00 96.25 82 SER A N 1
ATOM 680 C CA . SER A 1 82 ? 7.335 -5.985 -8.196 1.00 96.25 82 SER A CA 1
ATOM 681 C C . SER A 1 82 ? 6.042 -5.211 -8.417 1.00 96.25 82 SER A C 1
ATOM 683 O O . SER A 1 82 ? 5.293 -4.986 -7.474 1.00 96.25 82 SER A O 1
ATOM 685 N N . ALA A 1 83 ? 5.722 -4.859 -9.659 1.00 95.56 83 ALA A N 1
ATOM 686 C CA . ALA A 1 83 ? 4.506 -4.132 -9.986 1.00 95.56 83 ALA A CA 1
ATOM 687 C C . ALA A 1 83 ? 3.248 -4.969 -9.698 1.00 95.56 83 ALA A C 1
ATOM 689 O O . ALA A 1 83 ? 2.292 -4.461 -9.113 1.00 95.56 83 ALA A O 1
ATOM 690 N N . PHE A 1 84 ? 3.272 -6.269 -10.004 1.00 95.88 84 PHE A N 1
ATOM 691 C CA . PHE A 1 84 ? 2.196 -7.187 -9.633 1.00 95.88 84 PHE A CA 1
ATOM 692 C C . PHE A 1 84 ? 2.023 -7.278 -8.110 1.00 95.88 84 PHE A C 1
ATOM 694 O O . PHE A 1 84 ? 0.913 -7.114 -7.601 1.00 95.88 84 PHE A O 1
ATOM 701 N N . LEU A 1 85 ? 3.116 -7.469 -7.363 1.00 95.88 85 LEU A N 1
ATOM 702 C CA . LEU A 1 85 ? 3.074 -7.500 -5.899 1.00 95.88 85 LEU A CA 1
ATOM 703 C C . LEU A 1 85 ? 2.597 -6.166 -5.312 1.00 95.88 85 LEU A C 1
ATOM 705 O O . LEU A 1 85 ? 1.833 -6.174 -4.345 1.00 95.88 85 LEU A O 1
ATOM 709 N N . ALA A 1 86 ? 2.986 -5.030 -5.893 1.00 95.38 86 ALA A N 1
ATOM 710 C CA . ALA A 1 86 ? 2.495 -3.715 -5.498 1.00 95.38 86 ALA A CA 1
ATOM 711 C C . ALA A 1 86 ? 0.976 -3.625 -5.685 1.00 95.38 86 ALA A C 1
ATOM 713 O O . ALA A 1 86 ? 0.276 -3.326 -4.722 1.00 95.38 86 ALA A O 1
ATOM 714 N N . ILE A 1 87 ? 0.450 -3.979 -6.864 1.00 95.38 87 ILE A N 1
ATOM 715 C CA . ILE A 1 87 ? -0.995 -3.964 -7.149 1.00 95.38 87 ILE A CA 1
ATOM 716 C C . ILE A 1 87 ? -1.761 -4.843 -6.160 1.00 95.38 87 ILE A C 1
ATOM 718 O O . ILE A 1 87 ? -2.734 -4.382 -5.567 1.00 95.38 87 ILE A O 1
ATOM 722 N N . VAL A 1 88 ? -1.315 -6.082 -5.932 1.00 94.38 88 VAL A N 1
ATOM 723 C CA . VAL A 1 88 ? -1.979 -6.991 -4.984 1.00 94.38 88 VAL A CA 1
ATOM 724 C C . VAL A 1 88 ? -2.028 -6.373 -3.585 1.00 94.38 88 VAL A C 1
ATOM 726 O O . VAL A 1 88 ? -3.086 -6.354 -2.959 1.00 94.38 88 VAL A O 1
ATOM 729 N N . ASN A 1 89 ? -0.914 -5.818 -3.096 1.00 92.88 89 ASN A N 1
ATOM 730 C CA . ASN A 1 89 ? -0.884 -5.184 -1.778 1.00 92.88 89 ASN A CA 1
ATOM 731 C C . ASN A 1 89 ? -1.732 -3.897 -1.727 1.00 92.88 89 ASN A C 1
ATOM 733 O O . ASN A 1 89 ? -2.378 -3.663 -0.711 1.00 92.88 89 ASN A O 1
ATOM 737 N N . LEU A 1 90 ? -1.798 -3.097 -2.799 1.00 93.69 90 LEU A N 1
ATOM 738 C CA . LEU A 1 90 ? -2.668 -1.912 -2.886 1.00 93.69 90 LEU A CA 1
ATOM 739 C C . LEU A 1 90 ? -4.147 -2.287 -2.826 1.00 93.69 90 LEU A C 1
ATOM 741 O O . LEU A 1 90 ? -4.904 -1.677 -2.075 1.00 93.69 90 LEU A O 1
ATOM 745 N N . VAL A 1 91 ? -4.557 -3.316 -3.568 1.00 92.88 91 VAL A N 1
ATOM 746 C CA . VAL A 1 91 ? -5.941 -3.808 -3.546 1.00 92.88 91 VAL A CA 1
ATOM 747 C C . VAL A 1 91 ? -6.306 -4.333 -2.157 1.00 92.88 91 VAL A C 1
ATOM 749 O O . VAL A 1 91 ? -7.399 -4.047 -1.676 1.00 92.88 91 VAL A O 1
ATOM 752 N N . LEU A 1 92 ? -5.385 -5.021 -1.470 1.00 89.56 92 LEU A N 1
ATOM 753 C CA . LEU A 1 92 ? -5.583 -5.453 -0.079 1.00 89.56 92 LEU A CA 1
ATOM 754 C C . LEU A 1 92 ? -5.708 -4.284 0.908 1.00 89.56 92 LEU A C 1
ATOM 756 O O . LEU A 1 92 ? -6.354 -4.441 1.945 1.00 89.56 92 LEU A O 1
ATOM 760 N N . VAL A 1 93 ? -5.100 -3.129 0.613 1.00 89.19 93 VAL A N 1
ATOM 761 C CA . VAL A 1 93 ? -5.333 -1.904 1.386 1.00 89.19 93 VAL A CA 1
ATOM 762 C C . VAL A 1 93 ? -6.737 -1.382 1.109 1.00 89.19 93 VAL A C 1
ATOM 764 O O . VAL A 1 93 ? -7.474 -1.180 2.058 1.00 89.19 93 VAL A O 1
ATOM 767 N N . ILE A 1 94 ? -7.135 -1.218 -0.152 1.00 87.94 94 ILE A N 1
ATOM 768 C CA . ILE A 1 94 ? -8.431 -0.618 -0.519 1.00 87.94 94 ILE A CA 1
ATOM 769 C C . ILE A 1 94 ? -9.607 -1.479 -0.034 1.00 87.94 94 ILE A C 1
ATOM 771 O O . ILE A 1 94 ? -10.576 -0.968 0.525 1.00 87.94 94 ILE A O 1
ATOM 775 N N . VAL A 1 95 ? -9.516 -2.795 -0.228 1.00 86.25 95 VAL A N 1
ATOM 776 C CA . VAL A 1 95 ? -10.540 -3.765 0.174 1.00 86.25 95 VAL A CA 1
ATOM 777 C C . VAL A 1 95 ? -9.927 -4.729 1.191 1.00 86.25 95 VAL A C 1
ATOM 779 O O . VAL A 1 95 ? -9.540 -5.851 0.844 1.00 86.25 95 VAL A O 1
ATOM 782 N N . PRO A 1 96 ? -9.809 -4.317 2.468 1.00 80.75 96 PRO A N 1
ATOM 783 C CA . PRO A 1 96 ? -9.256 -5.181 3.493 1.00 80.75 96 PRO A CA 1
ATOM 784 C C . PRO A 1 96 ? -10.228 -6.333 3.750 1.00 80.75 96 PRO A C 1
ATOM 786 O O . PRO A 1 96 ? -11.391 -6.135 4.109 1.00 80.75 96 PRO A O 1
ATOM 789 N N . ARG A 1 97 ? -9.753 -7.570 3.597 1.00 72.25 97 ARG A N 1
ATOM 790 C CA . ARG A 1 97 ? -10.554 -8.755 3.912 1.00 72.25 97 ARG A CA 1
ATOM 791 C C . ARG A 1 97 ? -10.589 -8.965 5.424 1.00 72.25 97 ARG A C 1
ATOM 793 O O . ARG A 1 97 ? -9.763 -9.683 5.984 1.00 72.25 97 ARG A O 1
ATOM 800 N N . VAL A 1 98 ? -11.555 -8.344 6.090 1.00 65.88 98 VAL A N 1
ATOM 801 C CA . VAL A 1 98 ? -11.766 -8.518 7.531 1.00 65.88 98 VAL A CA 1
ATOM 802 C C . VAL A 1 98 ? -12.515 -9.828 7.757 1.00 65.88 98 VAL A C 1
ATOM 804 O O . VAL A 1 98 ? -13.672 -9.979 7.369 1.00 65.88 98 VAL A O 1
ATOM 807 N N . ARG A 1 99 ? -11.840 -10.820 8.346 1.00 60.38 99 ARG A N 1
ATOM 808 C CA . ARG A 1 99 ? -12.490 -12.067 8.767 1.00 60.38 99 ARG A CA 1
ATOM 809 C C . ARG A 1 99 ? -13.434 -11.718 9.920 1.00 60.38 99 ARG A C 1
ATOM 811 O O . ARG A 1 99 ? -12.991 -11.064 10.862 1.00 60.38 99 ARG A O 1
ATOM 818 N N . LYS A 1 100 ? -14.712 -12.113 9.828 1.00 56.38 100 LYS A N 1
ATOM 819 C CA . LYS A 1 100 ? -15.689 -11.915 10.910 1.00 56.38 100 LYS A CA 1
ATOM 820 C C . LYS A 1 100 ? -15.094 -12.503 12.188 1.00 56.38 100 LYS A C 1
ATOM 822 O O . LYS A 1 100 ? -14.835 -13.703 12.243 1.00 56.38 100 LYS A O 1
ATOM 827 N N . ILE A 1 101 ? -14.805 -11.645 13.159 1.00 53.66 101 ILE A N 1
ATOM 828 C CA . ILE A 1 101 ? -14.527 -12.092 14.518 1.00 53.66 101 ILE A CA 1
ATOM 829 C C . ILE A 1 101 ? -15.887 -12.562 15.041 1.00 53.66 101 ILE A C 1
ATOM 831 O O . ILE A 1 101 ? -16.879 -11.852 14.892 1.00 53.66 101 ILE A O 1
ATOM 835 N N . GLU A 1 102 ? -15.934 -13.811 15.481 1.00 43.28 102 GLU A N 1
ATOM 836 C CA . GLU A 1 102 ? -17.139 -14.558 15.845 1.00 43.28 102 GLU A CA 1
ATOM 837 C C . GLU A 1 102 ? -18.064 -13.795 16.812 1.00 43.28 102 GLU A C 1
ATOM 839 O O . GLU A 1 102 ? -17.594 -13.048 17.669 1.00 43.28 102 GLU A O 1
ATOM 844 N N . SER A 1 103 ? -19.376 -13.998 16.621 1.00 46.94 103 SER A N 1
ATOM 845 C CA . SER A 1 103 ? -20.497 -13.587 17.486 1.00 46.94 103 SER A CA 1
ATOM 846 C C . SER A 1 103 ? -20.409 -12.178 18.086 1.00 46.94 103 SER A C 1
ATOM 848 O O . SER A 1 103 ? -20.313 -12.015 19.300 1.00 46.94 103 SER A O 1
ATOM 850 N N . GLN A 1 104 ? -20.482 -11.143 17.251 1.00 52.81 104 GLN A N 1
ATOM 851 C CA . GLN A 1 104 ? -20.874 -9.822 17.742 1.00 52.81 104 GLN A CA 1
ATOM 852 C C . GLN A 1 104 ? -22.399 -9.729 17.687 1.00 52.81 104 GLN A C 1
ATOM 854 O O . GLN A 1 104 ? -22.983 -9.966 16.627 1.00 52.81 104 GLN A O 1
ATOM 859 N N . GLU A 1 105 ? -23.026 -9.411 18.825 1.00 55.88 105 GLU A N 1
ATOM 860 C CA . GLU A 1 105 ? -24.414 -8.938 18.878 1.00 55.88 105 GLU A CA 1
ATOM 861 C C . GLU A 1 105 ? -24.650 -7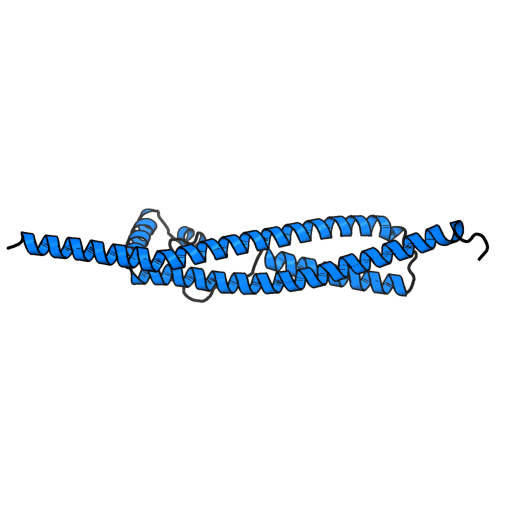.920 17.755 1.00 55.88 105 GLU A C 1
ATOM 863 O O . GLU A 1 105 ? -23.753 -7.134 17.427 1.00 55.88 105 GLU A O 1
ATOM 868 N N . LEU A 1 106 ? -25.835 -7.978 17.136 1.00 58.50 106 LEU A N 1
ATOM 869 C CA . LEU A 1 106 ? -26.257 -7.100 16.044 1.00 58.50 106 LEU A CA 1
ATOM 870 C C . LEU A 1 106 ? -25.898 -5.652 16.370 1.00 58.50 106 LEU A C 1
ATOM 872 O O . LEU A 1 106 ? -26.570 -5.015 17.167 1.00 58.50 106 LEU A O 1
ATOM 876 N N . ASN A 1 107 ? -24.825 -5.126 15.778 1.00 65.19 107 ASN A N 1
ATOM 877 C CA . ASN A 1 107 ? -24.383 -3.779 16.098 1.00 65.19 107 ASN A CA 1
ATOM 878 C C . ASN A 1 107 ? -25.325 -2.773 15.410 1.00 65.19 107 ASN A C 1
ATOM 880 O O . ASN A 1 107 ? -25.242 -2.638 14.183 1.00 65.19 107 ASN A O 1
ATOM 884 N N . PRO A 1 108 ? -26.175 -2.035 16.153 1.00 64.81 108 PRO A N 1
ATOM 885 C CA . PRO A 1 108 ? -27.159 -1.125 15.572 1.00 64.81 108 PRO A CA 1
ATOM 886 C C . PRO A 1 108 ? -26.530 0.099 14.894 1.00 64.81 108 PRO A C 1
ATOM 888 O O . PRO A 1 108 ? -27.227 0.873 14.261 1.00 64.81 108 PRO A O 1
ATOM 891 N N . THR A 1 109 ? -25.218 0.308 14.992 1.00 71.19 109 THR A N 1
ATOM 892 C CA . THR A 1 109 ? -24.545 1.447 14.341 1.00 71.19 109 THR A CA 1
ATOM 893 C C . THR A 1 109 ? -23.695 1.034 13.137 1.00 71.19 109 THR A C 1
ATOM 895 O O . THR A 1 109 ? -23.226 1.884 12.382 1.00 71.19 109 THR A O 1
ATOM 898 N N . TYR A 1 110 ? -23.516 -0.271 12.908 1.00 71.69 110 TYR A N 1
ATOM 899 C CA . TYR A 1 110 ? -22.832 -0.792 11.728 1.00 71.69 110 TYR A CA 1
ATOM 900 C C . TYR A 1 110 ? -23.839 -1.041 10.604 1.00 71.69 110 TYR A C 1
ATOM 902 O O . TYR A 1 110 ? -24.823 -1.745 10.800 1.00 71.69 110 TYR A O 1
ATOM 910 N N . PHE A 1 111 ? -23.574 -0.544 9.394 1.00 63.91 111 PHE A N 1
ATOM 911 C CA . PHE A 1 111 ? -24.504 -0.656 8.258 1.00 63.91 111 PHE A CA 1
ATOM 912 C C . PHE A 1 111 ? -24.897 -2.111 7.926 1.00 63.91 111 PHE A C 1
ATOM 914 O O . PHE A 1 111 ? -26.052 -2.412 7.621 1.00 63.91 111 PHE A O 1
ATOM 921 N N . GLY A 1 112 ? -23.949 -3.045 8.051 1.00 65.19 112 GLY A N 1
ATOM 922 C CA . GLY A 1 112 ? -24.217 -4.475 7.887 1.00 65.19 112 GLY A CA 1
ATOM 923 C C . GLY A 1 112 ? -25.034 -5.096 9.025 1.00 65.19 112 GLY A C 1
ATOM 924 O O . GLY A 1 112 ? -25.568 -6.176 8.832 1.00 65.19 112 GLY A O 1
ATOM 925 N N . GLY A 1 113 ? -25.123 -4.450 10.191 1.00 67.75 113 GLY A N 1
ATOM 926 C CA . GLY A 1 113 ? -25.998 -4.829 11.305 1.00 67.75 113 GLY A CA 1
ATOM 927 C C . GLY A 1 113 ? -27.387 -4.201 11.180 1.00 67.75 113 GLY A C 1
ATOM 928 O O . GLY A 1 113 ? -28.376 -4.898 11.348 1.00 67.75 113 GLY A O 1
ATOM 929 N N . ILE A 1 114 ? -27.472 -2.928 10.773 1.00 75.81 114 ILE A N 1
ATOM 930 C CA . ILE A 1 114 ? -28.744 -2.225 10.508 1.00 75.81 114 ILE A CA 1
ATOM 931 C C . ILE A 1 114 ? -29.556 -2.940 9.414 1.00 75.81 114 ILE A C 1
ATOM 933 O O . ILE A 1 114 ? -30.766 -3.097 9.528 1.00 75.81 114 ILE A O 1
ATOM 937 N N . SER A 1 115 ? -28.885 -3.421 8.366 1.00 75.25 115 SER A N 1
ATOM 938 C CA . SER A 1 115 ? -29.525 -4.160 7.265 1.00 75.25 115 SER A CA 1
ATOM 939 C C . SER A 1 115 ? -30.019 -5.565 7.632 1.00 75.25 115 SER A C 1
ATOM 941 O O . SER A 1 115 ? -30.689 -6.188 6.814 1.00 75.25 115 SER A O 1
ATOM 943 N N . GLN A 1 116 ? -29.700 -6.076 8.826 1.00 78.62 116 GLN A N 1
ATOM 944 C CA . GLN A 1 116 ? -30.179 -7.378 9.308 1.00 78.62 116 GLN A CA 1
ATOM 945 C C . GLN A 1 116 ? -31.496 -7.282 10.094 1.00 78.62 116 GLN A C 1
ATOM 947 O O . GLN A 1 116 ? -32.065 -8.319 10.423 1.00 78.62 116 GLN A O 1
ATOM 952 N N . PHE A 1 117 ? -31.987 -6.074 10.395 1.00 82.06 117 PHE A N 1
ATOM 953 C CA . PHE A 1 117 ? -33.286 -5.889 11.045 1.00 82.06 117 PHE A CA 1
ATOM 954 C C . PHE A 1 117 ? -34.417 -5.971 10.018 1.00 82.06 117 PHE A C 1
ATOM 956 O O . PHE A 1 117 ? -34.332 -5.385 8.939 1.00 82.06 117 PHE A O 1
ATOM 963 N N . GLU A 1 118 ? -35.494 -6.675 10.366 1.00 79.88 118 GLU A N 1
ATOM 964 C CA . GLU A 1 118 ? -36.625 -6.898 9.457 1.00 79.88 118 GLU A CA 1
ATOM 965 C C . GLU A 1 118 ? -37.480 -5.637 9.271 1.00 79.88 118 GLU A C 1
ATOM 967 O O . GLU A 1 118 ? -38.083 -5.437 8.217 1.00 79.88 118 GLU A O 1
ATOM 972 N N . ASN A 1 119 ? -37.546 -4.777 10.293 1.00 86.50 119 ASN A N 1
ATOM 973 C CA . ASN A 1 119 ? -38.356 -3.564 10.281 1.00 86.50 119 ASN A CA 1
ATOM 974 C C . ASN A 1 119 ? -37.760 -2.436 11.150 1.00 86.50 119 ASN A C 1
ATOM 976 O O . ASN A 1 119 ? -36.912 -2.651 12.020 1.00 86.50 119 ASN A O 1
ATOM 980 N N . GLN A 1 120 ? -38.217 -1.203 10.898 1.00 86.62 120 GLN A N 1
ATOM 981 C CA . GLN A 1 120 ? -37.757 0.010 11.588 1.00 86.62 120 GLN A CA 1
ATOM 982 C C . GLN A 1 120 ? -38.029 -0.023 13.101 1.00 86.62 120 GLN A C 1
ATOM 984 O O . GLN A 1 120 ? -37.223 0.485 13.880 1.00 86.62 120 GLN A O 1
ATOM 989 N N . GLU A 1 121 ? -39.157 -0.594 13.522 1.00 85.19 121 GLU A N 1
ATOM 990 C CA . GLU A 1 121 ? -39.561 -0.638 14.932 1.00 85.19 121 GLU A CA 1
ATOM 991 C C . GLU A 1 121 ? -38.629 -1.533 15.755 1.00 85.19 121 GLU A C 1
ATOM 993 O O . GLU A 1 121 ? -38.164 -1.127 16.818 1.00 85.19 121 GLU A O 1
ATOM 998 N N . GLN A 1 122 ? -38.269 -2.706 15.228 1.00 83.62 122 GLN A N 1
ATOM 999 C CA . GLN A 1 122 ? -37.305 -3.621 15.837 1.00 83.62 122 GLN A CA 1
ATOM 1000 C C . GLN A 1 122 ? -35.921 -2.974 15.951 1.00 83.62 122 GLN A C 1
ATOM 1002 O O . GLN A 1 122 ? -35.287 -3.056 17.005 1.00 83.62 122 GLN A O 1
ATOM 1007 N N . TYR A 1 123 ? -35.482 -2.269 14.903 1.00 83.56 123 TYR A N 1
ATOM 1008 C CA . TYR A 1 123 ? -34.243 -1.498 14.941 1.00 83.56 123 TYR A CA 1
ATOM 1009 C C . TYR A 1 123 ? -34.283 -0.402 16.016 1.00 83.56 123 TYR A C 1
ATOM 1011 O O . TYR A 1 123 ? -33.354 -0.289 16.810 1.00 83.56 123 TYR A O 1
ATOM 1019 N N . SER A 1 124 ? -35.360 0.386 16.081 1.00 82.88 124 SER A N 1
ATOM 1020 C CA . SER A 1 124 ? -35.488 1.488 17.041 1.00 82.88 124 SER A CA 1
ATOM 1021 C C . SER A 1 124 ? -35.542 1.004 18.491 1.00 82.88 124 SER A C 1
ATOM 1023 O O . SER A 1 124 ? -34.867 1.583 19.345 1.00 82.88 124 SER A O 1
ATOM 1025 N N . SER A 1 125 ? -36.286 -0.069 18.768 1.00 84.94 125 SER A N 1
ATOM 1026 C CA . SER A 1 125 ? -36.357 -0.673 20.101 1.00 84.94 125 SER A CA 1
ATOM 1027 C C . SER A 1 125 ? -35.001 -1.220 20.540 1.00 84.94 125 SER A C 1
ATOM 1029 O O . SER A 1 125 ? -34.562 -0.925 21.650 1.00 84.94 125 SER A O 1
ATOM 1031 N N . HIS A 1 126 ? -34.296 -1.936 19.659 1.00 82.88 126 HIS A N 1
ATOM 1032 C CA . HIS A 1 126 ? -32.965 -2.457 19.967 1.00 82.88 126 HIS A CA 1
ATOM 1033 C C . HIS A 1 126 ? -31.918 -1.341 20.104 1.00 82.88 126 HIS A C 1
ATOM 1035 O O . HIS A 1 126 ? -31.091 -1.370 21.011 1.00 82.88 126 HIS A O 1
ATOM 1041 N N . PHE A 1 127 ? -31.985 -0.303 19.264 1.00 83.38 127 PHE A N 1
ATOM 1042 C CA . PHE A 1 127 ? -31.155 0.893 19.404 1.00 83.38 127 PHE A CA 1
ATOM 1043 C C . PHE A 1 127 ? -31.364 1.524 20.785 1.00 83.38 127 PHE A C 1
ATOM 1045 O O . PHE A 1 127 ? -30.410 1.758 21.520 1.00 83.38 127 PHE A O 1
ATOM 1052 N N . ARG A 1 128 ? -32.618 1.743 21.189 1.00 83.31 128 ARG A N 1
ATOM 1053 C CA . ARG A 1 128 ? -32.929 2.345 22.489 1.00 83.31 128 ARG A CA 1
ATOM 1054 C C . ARG A 1 128 ? -32.471 1.469 23.652 1.00 83.31 128 ARG A C 1
ATOM 1056 O O . ARG A 1 128 ? -31.936 2.004 24.614 1.00 83.31 128 ARG A O 1
ATOM 1063 N N . GLU A 1 129 ? -32.617 0.152 23.553 1.00 84.50 129 GLU A N 1
ATOM 1064 C CA . GLU A 1 129 ? -32.117 -0.803 24.547 1.00 84.50 129 GLU A CA 1
ATOM 1065 C C . GLU A 1 129 ? -30.595 -0.702 24.735 1.00 84.50 129 GLU A C 1
ATOM 1067 O O . GLU A 1 129 ? -30.114 -0.613 25.864 1.00 84.50 129 GLU A O 1
ATOM 1072 N N . VAL A 1 130 ? -29.840 -0.672 23.634 1.00 82.06 130 VAL A N 1
ATOM 1073 C CA . VAL A 1 130 ? -28.375 -0.586 23.666 1.00 82.06 130 VAL A CA 1
ATOM 1074 C C . VAL A 1 130 ? -27.913 0.749 24.247 1.00 82.06 130 VAL A C 1
ATOM 1076 O O . VAL A 1 130 ? -27.038 0.745 25.103 1.00 82.06 130 VAL A O 1
ATOM 1079 N N . PHE A 1 131 ? -28.524 1.867 23.842 1.00 80.94 131 PHE A N 1
ATOM 1080 C CA . PHE A 1 131 ? -28.126 3.216 24.274 1.00 80.94 131 PHE A CA 1
ATOM 1081 C C . PHE A 1 131 ? -28.683 3.653 25.639 1.00 80.94 131 PHE A C 1
ATOM 1083 O O . PHE A 1 131 ? -28.260 4.680 26.161 1.00 80.94 131 PHE A O 1
ATOM 1090 N N . THR A 1 132 ? -29.621 2.899 26.223 1.00 80.88 132 THR A N 1
ATOM 1091 C CA . THR A 1 132 ? -30.103 3.119 27.605 1.00 80.88 132 THR A CA 1
ATOM 1092 C C . THR A 1 132 ? -29.274 2.333 28.625 1.00 80.88 132 THR A C 1
ATOM 1094 O O . THR A 1 132 ? -29.333 2.615 29.817 1.00 80.88 132 THR A O 1
ATOM 1097 N N . ASN A 1 133 ? -28.508 1.336 28.172 1.00 81.06 133 ASN A N 1
ATOM 1098 C CA . ASN A 1 133 ? -27.619 0.554 29.017 1.00 81.06 133 ASN A CA 1
ATOM 1099 C C . ASN A 1 133 ? -26.162 0.978 28.782 1.00 81.06 133 ASN A C 1
ATOM 1101 O O . ASN A 1 133 ? -25.596 0.784 27.702 1.00 81.06 133 ASN A O 1
ATOM 1105 N N . ASP A 1 134 ? -25.563 1.540 29.823 1.00 79.88 134 ASP A N 1
ATOM 1106 C CA . ASP A 1 134 ? -24.213 2.101 29.812 1.00 79.88 134 ASP A CA 1
ATOM 1107 C C . ASP A 1 134 ? -23.148 1.069 29.419 1.00 79.88 134 ASP A C 1
ATOM 1109 O O . ASP A 1 134 ? -22.288 1.348 28.578 1.00 79.88 134 ASP A O 1
ATOM 1113 N N . ASP A 1 135 ? -23.253 -0.149 29.957 1.00 81.00 135 ASP A N 1
ATOM 1114 C CA . ASP A 1 135 ? -22.336 -1.250 29.664 1.00 81.00 135 ASP A CA 1
ATOM 1115 C C . ASP A 1 135 ? -22.468 -1.702 28.207 1.00 81.00 135 ASP A C 1
ATOM 1117 O O . ASP A 1 135 ? -21.465 -1.832 27.504 1.00 81.00 135 ASP A O 1
ATOM 1121 N N . LYS A 1 136 ? -23.700 -1.871 27.704 1.00 80.62 136 LYS A N 1
ATOM 1122 C CA . LYS A 1 136 ? -23.944 -2.241 26.297 1.00 80.62 136 LYS A CA 1
ATOM 1123 C C . LYS A 1 136 ? -23.418 -1.172 25.340 1.00 80.62 136 LYS A C 1
ATOM 1125 O O . LYS A 1 136 ? -22.780 -1.504 24.338 1.00 80.62 136 LYS A O 1
ATOM 1130 N N . THR A 1 137 ? -23.635 0.103 25.661 1.00 81.69 137 THR A N 1
ATOM 1131 C CA . THR A 1 137 ? -23.119 1.239 24.885 1.00 81.69 137 THR A CA 1
ATOM 11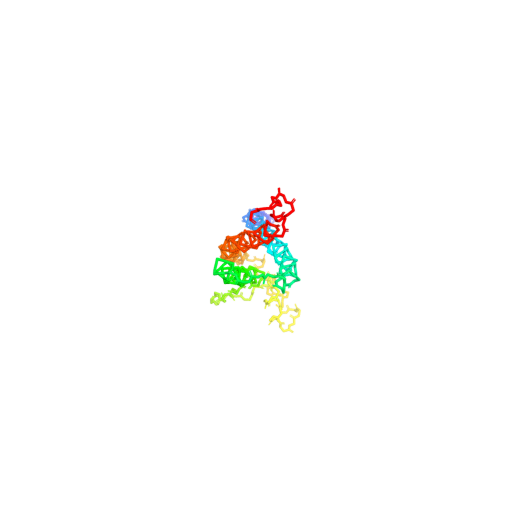32 C C . THR A 1 137 ? -21.593 1.219 24.846 1.00 81.69 137 THR A C 1
ATOM 1134 O O . THR A 1 137 ? -20.990 1.292 23.771 1.00 81.69 137 THR A O 1
ATOM 1137 N N . PHE A 1 138 ? -20.952 1.073 26.006 1.00 81.69 138 PHE A N 1
ATOM 1138 C CA . PHE A 1 138 ? -19.500 1.013 26.110 1.00 81.69 138 PHE A CA 1
ATOM 1139 C C . PHE A 1 138 ? -18.923 -0.180 25.338 1.00 81.69 138 PHE A C 1
ATOM 1141 O O . PHE A 1 138 ? -18.019 -0.004 24.517 1.00 81.69 138 PHE A O 1
ATOM 1148 N N . THR A 1 139 ? -19.466 -1.385 25.538 1.00 82.50 139 THR A N 1
ATOM 1149 C CA . THR A 1 139 ? -19.030 -2.607 24.849 1.00 82.50 139 THR A CA 1
ATOM 1150 C C . THR A 1 139 ? -19.177 -2.486 23.332 1.00 82.50 139 THR A C 1
ATOM 1152 O O . THR A 1 139 ? -18.280 -2.905 22.597 1.00 82.50 139 THR A O 1
ATOM 1155 N N . LEU A 1 140 ? -20.251 -1.862 22.840 1.00 82.19 140 LEU A N 1
ATOM 1156 C CA . LEU A 1 140 ? -20.450 -1.612 21.413 1.00 82.19 140 LEU A CA 1
ATOM 1157 C C . LEU A 1 140 ? -19.323 -0.758 20.821 1.00 82.19 140 LEU A C 1
ATOM 1159 O O . LEU A 1 140 ? -18.718 -1.153 19.819 1.00 82.19 140 LEU A O 1
ATOM 1163 N N . PHE A 1 141 ? -19.019 0.391 21.430 1.00 81.75 141 PHE A N 1
ATOM 1164 C CA . PHE A 1 141 ? -17.971 1.281 20.923 1.00 81.75 141 PHE A CA 1
ATOM 1165 C C . PHE A 1 141 ? -16.569 0.687 21.105 1.00 81.75 141 PHE A C 1
ATOM 1167 O O . PHE A 1 141 ? -15.737 0.793 20.201 1.00 81.75 141 PHE A O 1
ATOM 1174 N N . ALA A 1 142 ? -16.315 -0.008 22.216 1.00 81.69 142 ALA A N 1
ATOM 1175 C CA . ALA A 1 142 ? -15.059 -0.717 22.451 1.00 81.69 142 ALA A CA 1
ATOM 1176 C C . ALA A 1 142 ? -14.807 -1.794 21.380 1.00 81.69 142 ALA A C 1
ATOM 1178 O O . ALA A 1 142 ? -13.711 -1.871 20.819 1.00 81.69 142 ALA A O 1
ATOM 1179 N N . ASN A 1 143 ? -15.837 -2.568 21.022 1.00 82.38 143 ASN A N 1
ATOM 1180 C CA . ASN A 1 143 ? -15.761 -3.567 19.956 1.00 82.38 143 ASN A CA 1
ATOM 1181 C C . ASN A 1 143 ? -15.445 -2.941 18.591 1.00 82.38 143 ASN A C 1
ATOM 1183 O O . ASN A 1 143 ? -14.656 -3.503 17.826 1.00 82.38 143 ASN A O 1
ATOM 1187 N N . GLN A 1 144 ? -16.019 -1.774 18.284 1.00 81.38 144 GLN A N 1
ATOM 1188 C CA . GLN A 1 144 ? -15.728 -1.060 17.040 1.00 81.38 144 GLN A CA 1
ATOM 1189 C C . GLN A 1 144 ? -14.294 -0.552 16.986 1.00 81.38 144 GLN A C 1
ATOM 1191 O O . GLN A 1 144 ? -13.607 -0.793 15.993 1.00 81.38 144 GLN A O 1
ATOM 1196 N N . VAL A 1 145 ? -13.823 0.106 18.048 1.00 84.56 145 VAL A N 1
ATOM 1197 C CA . VAL A 1 145 ? -12.438 0.588 18.130 1.00 84.56 145 VAL A CA 1
ATOM 1198 C C . VAL A 1 145 ? -11.456 -0.578 18.024 1.00 84.56 145 VAL A C 1
ATOM 1200 O O . VAL A 1 145 ? -10.489 -0.498 17.267 1.00 84.56 145 VAL A O 1
ATOM 1203 N N . PHE A 1 146 ? -11.730 -1.703 18.688 1.00 83.81 146 PHE A N 1
ATOM 1204 C CA . PHE A 1 146 ? -10.901 -2.903 18.589 1.00 83.81 146 PHE A CA 1
ATOM 1205 C C . PHE A 1 146 ? -10.866 -3.490 17.169 1.00 83.81 146 PHE A C 1
ATOM 1207 O O . PHE A 1 146 ? -9.794 -3.832 16.655 1.00 83.81 146 PHE A O 1
ATOM 1214 N N . ALA A 1 147 ? -12.023 -3.590 16.508 1.00 82.25 147 ALA A N 1
ATOM 1215 C CA . ALA A 1 147 ? -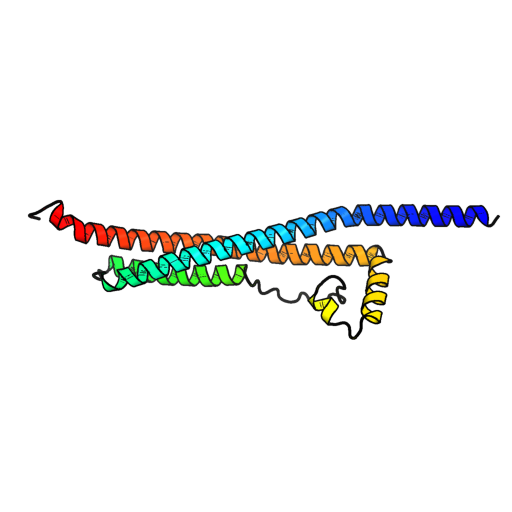12.105 -4.063 15.130 1.00 82.25 147 ALA A CA 1
ATOM 1216 C C . ALA A 1 147 ? -11.345 -3.132 14.172 1.00 82.25 147 ALA A C 1
ATOM 1218 O O . ALA A 1 147 ? -10.543 -3.602 13.364 1.00 82.25 147 ALA A O 1
ATOM 1219 N N . LEU A 1 148 ? -11.535 -1.818 14.300 1.00 84.19 148 LEU A N 1
ATOM 1220 C CA . LEU A 1 148 ? -10.846 -0.817 13.487 1.00 84.19 148 LEU A CA 1
ATOM 1221 C C . LEU A 1 148 ? -9.339 -0.832 13.707 1.00 84.19 148 LEU A C 1
ATOM 1223 O O . LEU A 1 148 ? -8.606 -0.815 12.724 1.00 84.19 148 LEU A O 1
ATOM 1227 N N . GLY A 1 149 ? -8.871 -0.973 14.948 1.00 83.00 149 GLY A N 1
ATOM 1228 C CA . GLY A 1 149 ? -7.446 -1.106 15.247 1.00 83.00 149 GLY A CA 1
ATOM 1229 C C . GLY A 1 149 ? -6.808 -2.304 14.531 1.00 83.00 149 GLY A C 1
ATOM 1230 O O . GLY A 1 149 ? -5.738 -2.177 13.932 1.00 83.00 149 GLY A O 1
ATOM 1231 N N . LYS A 1 150 ? -7.492 -3.459 14.493 1.00 85.94 150 LYS A N 1
ATOM 1232 C CA . LYS A 1 150 ? -7.033 -4.631 13.721 1.00 85.94 150 LYS A CA 1
ATOM 1233 C C . LYS A 1 150 ? -7.008 -4.371 12.214 1.00 85.94 150 LYS A C 1
ATOM 1235 O O . LYS A 1 150 ? -6.050 -4.761 11.543 1.00 85.94 150 LYS A O 1
ATOM 1240 N N . ILE A 1 151 ? -8.038 -3.714 11.680 1.00 86.19 151 ILE A N 1
ATOM 1241 C CA . ILE A 1 151 ? -8.122 -3.355 10.256 1.00 86.19 151 ILE A CA 1
ATOM 1242 C C . ILE A 1 151 ? -7.001 -2.379 9.885 1.00 86.19 151 ILE A C 1
ATOM 1244 O O . ILE A 1 151 ? -6.321 -2.576 8.877 1.00 86.19 151 ILE A O 1
ATOM 1248 N N . ASN A 1 152 ? -6.775 -1.359 10.712 1.00 86.94 152 ASN A N 1
ATOM 1249 C CA . ASN A 1 152 ? -5.740 -0.356 10.510 1.00 86.94 152 ASN A CA 1
ATOM 1250 C C . ASN A 1 152 ? -4.342 -0.988 10.566 1.00 86.94 152 ASN A C 1
ATOM 1252 O O . ASN A 1 152 ? -3.526 -0.754 9.677 1.00 86.94 152 ASN A O 1
ATOM 1256 N N . ALA A 1 153 ? -4.078 -1.882 11.525 1.00 86.69 153 ALA A N 1
ATOM 1257 C CA . ALA A 1 153 ? -2.817 -2.621 11.588 1.00 86.69 153 ALA A CA 1
ATOM 1258 C C . ALA A 1 153 ? -2.559 -3.450 10.315 1.00 86.69 153 ALA A C 1
ATOM 1260 O O . ALA A 1 153 ? -1.462 -3.400 9.748 1.00 86.69 153 ALA A O 1
ATOM 1261 N N . TYR A 1 154 ? -3.578 -4.165 9.826 1.00 88.56 154 TYR A N 1
ATOM 1262 C CA . TYR A 1 154 ? -3.490 -4.938 8.586 1.00 88.56 154 TYR A CA 1
ATOM 1263 C C . TYR A 1 154 ? -3.217 -4.043 7.367 1.00 88.56 154 TYR A C 1
ATOM 1265 O O . TYR A 1 154 ? -2.267 -4.289 6.618 1.00 88.56 154 TYR A O 1
ATOM 1273 N N . LYS A 1 155 ? -4.000 -2.969 7.198 1.00 90.56 155 LYS A N 1
ATOM 1274 C CA . LYS A 1 155 ? -3.837 -1.998 6.107 1.00 90.56 155 LYS A CA 1
ATOM 1275 C C . LYS A 1 155 ? -2.470 -1.322 6.146 1.00 90.56 155 LYS A C 1
ATOM 1277 O O . LYS A 1 155 ? -1.823 -1.204 5.112 1.00 90.56 155 LYS A O 1
ATOM 1282 N N . ASN A 1 156 ? -1.986 -0.936 7.324 1.00 89.44 156 ASN A N 1
ATOM 1283 C CA . ASN A 1 156 ? -0.675 -0.310 7.481 1.00 89.44 156 ASN A CA 1
ATOM 1284 C C . ASN A 1 156 ? 0.469 -1.260 7.087 1.00 89.44 156 ASN A C 1
ATOM 1286 O O . ASN A 1 156 ? 1.472 -0.856 6.500 1.00 89.44 156 ASN A O 1
ATOM 1290 N N . HIS A 1 157 ? 0.335 -2.551 7.371 1.00 90.31 157 HIS A N 1
ATOM 1291 C CA . HIS A 1 157 ? 1.323 -3.524 6.927 1.00 90.31 157 HIS A CA 1
ATOM 1292 C C . HIS A 1 157 ? 1.279 -3.738 5.402 1.00 90.31 157 HIS A C 1
ATOM 1294 O O . HIS A 1 157 ? 2.328 -3.742 4.752 1.00 90.31 157 HIS A O 1
ATOM 1300 N N . ALA A 1 158 ? 0.082 -3.842 4.815 1.00 89.81 158 ALA A N 1
ATOM 1301 C CA . ALA A 1 158 ? -0.090 -3.955 3.367 1.00 89.81 158 ALA A CA 1
ATOM 1302 C C . ALA A 1 158 ? 0.410 -2.701 2.620 1.00 89.81 158 ALA A C 1
ATOM 1304 O O . ALA A 1 158 ? 1.124 -2.829 1.626 1.00 89.81 158 ALA A O 1
ATOM 1305 N N . ILE A 1 159 ? 0.144 -1.491 3.133 1.00 92.38 159 ILE A N 1
ATOM 1306 C CA . ILE A 1 159 ? 0.588 -0.247 2.490 1.00 92.38 159 ILE A CA 1
ATOM 1307 C C . ILE A 1 159 ? 2.112 -0.105 2.521 1.00 92.38 159 ILE A C 1
ATOM 1309 O O . ILE A 1 159 ? 2.705 0.275 1.518 1.00 92.38 159 ILE A O 1
ATOM 1313 N N . LYS A 1 160 ? 2.777 -0.490 3.620 1.00 92.38 160 LYS A N 1
ATOM 1314 C CA . LYS A 1 160 ? 4.249 -0.494 3.699 1.00 92.38 160 LYS A CA 1
ATOM 1315 C C . LYS A 1 160 ? 4.875 -1.440 2.676 1.00 92.38 160 LYS A C 1
ATOM 1317 O O . LYS A 1 160 ? 5.824 -1.063 1.995 1.00 92.38 160 LYS A O 1
ATOM 1322 N N . ARG A 1 161 ? 4.326 -2.652 2.538 1.00 92.50 161 ARG A N 1
ATOM 1323 C CA . ARG A 1 161 ? 4.774 -3.619 1.522 1.00 92.50 161 ARG A CA 1
ATOM 1324 C C . ARG A 1 161 ? 4.549 -3.093 0.113 1.00 92.50 161 ARG A C 1
ATOM 1326 O O . ARG A 1 161 ? 5.448 -3.173 -0.715 1.00 92.50 161 ARG A O 1
ATOM 1333 N N . SER A 1 162 ? 3.379 -2.512 -0.137 1.00 92.38 162 SER A N 1
ATOM 1334 C CA . SER A 1 162 ? 3.085 -1.874 -1.413 1.00 92.38 162 SER A CA 1
ATOM 1335 C C . SER A 1 162 ? 4.095 -0.781 -1.748 1.00 92.38 162 SER A C 1
ATOM 1337 O O . SER A 1 162 ? 4.565 -0.747 -2.876 1.00 92.38 162 SER A O 1
ATOM 1339 N N . ILE A 1 163 ? 4.423 0.107 -0.804 1.00 93.88 163 ILE A N 1
ATOM 1340 C CA . ILE A 1 163 ? 5.382 1.199 -1.029 1.00 93.88 163 ILE A CA 1
ATOM 1341 C C . ILE A 1 163 ? 6.746 0.639 -1.442 1.00 93.88 163 ILE A C 1
ATOM 1343 O O . ILE A 1 163 ? 7.356 1.149 -2.379 1.00 93.88 163 ILE A O 1
ATOM 1347 N N . LEU A 1 164 ? 7.206 -0.430 -0.785 1.00 95.25 164 LEU A N 1
ATOM 1348 C CA . LEU A 1 164 ? 8.472 -1.079 -1.121 1.00 95.25 164 LEU A CA 1
ATOM 1349 C C . LEU A 1 164 ? 8.469 -1.619 -2.559 1.00 95.25 164 LEU A C 1
ATOM 1351 O O . LEU A 1 164 ? 9.356 -1.290 -3.343 1.00 95.25 164 LEU A O 1
ATOM 1355 N N . PHE A 1 165 ? 7.465 -2.421 -2.920 1.00 96.31 165 PHE A N 1
ATOM 1356 C CA . PHE A 1 165 ? 7.369 -2.996 -4.264 1.00 96.31 165 PHE A CA 1
ATOM 1357 C C . PHE A 1 165 ? 7.143 -1.934 -5.343 1.00 96.31 165 PHE A C 1
ATOM 1359 O O . PHE A 1 165 ? 7.714 -2.027 -6.427 1.00 96.31 165 PHE A O 1
ATOM 1366 N N . PHE A 1 166 ? 6.363 -0.901 -5.028 1.00 95.75 166 PHE A N 1
ATOM 1367 C CA . PHE A 1 166 ? 6.164 0.261 -5.885 1.00 95.75 166 PHE A CA 1
ATOM 1368 C C . PHE A 1 166 ? 7.497 0.959 -6.177 1.00 95.75 166 PHE A C 1
ATOM 1370 O O . PHE A 1 166 ? 7.825 1.183 -7.338 1.00 95.75 166 PHE A O 1
ATOM 1377 N N . ALA A 1 167 ? 8.306 1.240 -5.151 1.00 95.81 167 ALA A N 1
ATOM 1378 C CA . ALA A 1 167 ? 9.607 1.877 -5.333 1.00 95.81 167 ALA A CA 1
ATOM 1379 C C . ALA A 1 167 ? 10.552 1.024 -6.196 1.00 95.81 167 ALA A C 1
ATOM 1381 O O . ALA A 1 167 ? 11.185 1.552 -7.107 1.00 95.81 167 ALA A O 1
ATOM 1382 N N . ILE A 1 168 ? 10.605 -0.292 -5.961 1.00 96.19 168 ILE A N 1
ATOM 1383 C CA . ILE A 1 168 ? 11.417 -1.216 -6.769 1.00 96.19 168 ILE A CA 1
ATOM 1384 C C . ILE A 1 168 ? 10.960 -1.207 -8.234 1.00 96.19 168 ILE A C 1
ATOM 1386 O O . ILE A 1 168 ? 11.801 -1.153 -9.130 1.00 96.19 168 ILE A O 1
ATOM 1390 N N . ALA A 1 169 ? 9.647 -1.219 -8.487 1.00 95.81 169 ALA A N 1
ATOM 1391 C CA . ALA A 1 169 ? 9.103 -1.160 -9.840 1.00 95.81 169 ALA A CA 1
ATOM 1392 C C . ALA A 1 169 ? 9.507 0.142 -10.554 1.00 95.81 169 ALA A C 1
ATOM 1394 O O . ALA A 1 169 ? 10.092 0.083 -11.632 1.00 95.81 169 ALA A O 1
ATOM 1395 N N . ILE A 1 170 ? 9.285 1.302 -9.927 1.00 95.06 170 ILE A N 1
ATOM 1396 C CA . ILE A 1 170 ? 9.621 2.607 -10.519 1.00 95.06 170 ILE A CA 1
ATOM 1397 C C . ILE A 1 170 ? 11.128 2.745 -10.773 1.00 95.06 170 ILE A C 1
ATOM 1399 O O . ILE A 1 170 ? 11.533 3.220 -11.831 1.00 95.06 170 ILE A O 1
ATOM 1403 N N . ILE A 1 171 ? 11.972 2.306 -9.834 1.00 95.62 171 ILE A N 1
ATOM 1404 C CA . ILE A 1 171 ? 13.432 2.357 -10.000 1.00 95.62 171 ILE A CA 1
ATOM 1405 C C . ILE A 1 171 ? 13.877 1.442 -11.145 1.00 95.62 171 ILE A C 1
ATOM 1407 O O . ILE A 1 171 ? 14.673 1.866 -11.981 1.00 95.62 171 ILE A O 1
ATOM 1411 N N . SER A 1 172 ? 13.353 0.213 -11.213 1.00 94.19 172 SER A N 1
ATOM 1412 C CA . SER A 1 172 ? 13.668 -0.719 -12.303 1.00 94.19 172 SER A CA 1
ATOM 1413 C C . SER A 1 172 ? 13.293 -0.125 -13.661 1.00 94.19 172 SER A C 1
ATOM 1415 O O . SER A 1 172 ? 14.109 -0.105 -14.583 1.00 94.19 172 SER A O 1
ATOM 1417 N N . GLU A 1 173 ? 12.088 0.438 -13.765 1.00 92.31 173 GLU A N 1
ATOM 1418 C CA . GLU A 1 173 ? 11.608 1.088 -14.982 1.00 92.31 173 GLU A CA 1
ATOM 1419 C C . GLU A 1 173 ? 12.506 2.263 -15.392 1.00 92.31 173 GLU A C 1
ATOM 1421 O O . GLU A 1 173 ? 12.939 2.348 -16.543 1.00 92.31 173 GLU A O 1
ATOM 1426 N N . LEU A 1 174 ? 12.864 3.130 -14.443 1.00 93.38 174 LEU A N 1
ATOM 1427 C CA . LEU A 1 174 ? 13.722 4.281 -14.705 1.00 93.38 174 LEU A CA 1
ATOM 1428 C C . LEU A 1 174 ? 15.113 3.861 -15.205 1.00 93.38 174 LEU A C 1
ATOM 1430 O O . LEU A 1 174 ? 15.630 4.457 -16.150 1.00 93.38 174 LEU A O 1
ATOM 1434 N N . ILE A 1 175 ? 15.698 2.806 -14.629 1.00 93.12 175 ILE A N 1
ATOM 1435 C CA . ILE A 1 175 ? 16.988 2.261 -15.080 1.00 93.12 175 ILE A CA 1
ATOM 1436 C C . ILE A 1 175 ? 16.882 1.740 -16.518 1.00 93.12 175 ILE A C 1
ATOM 1438 O O . ILE A 1 175 ? 17.772 2.008 -17.328 1.00 93.12 175 ILE A O 1
ATOM 1442 N N . ILE A 1 176 ? 15.795 1.044 -16.868 1.00 90.62 176 ILE A N 1
ATOM 1443 C CA . ILE A 1 176 ? 15.562 0.555 -18.236 1.00 90.62 176 ILE A CA 1
ATOM 1444 C C . ILE A 1 176 ? 15.504 1.730 -19.224 1.00 90.62 176 ILE A C 1
ATOM 1446 O O . ILE A 1 176 ? 16.136 1.680 -20.283 1.00 90.62 176 ILE A O 1
ATOM 1450 N N . ILE A 1 177 ? 14.788 2.801 -18.874 1.00 89.19 177 ILE A N 1
ATOM 1451 C CA . ILE A 1 177 ? 14.639 3.993 -19.719 1.00 89.19 177 ILE A CA 1
ATOM 1452 C C . ILE A 1 177 ? 15.977 4.710 -19.903 1.00 89.19 177 ILE A C 1
ATOM 1454 O O . ILE A 1 177 ? 16.341 5.043 -21.030 1.00 89.19 177 ILE A O 1
ATOM 1458 N N . ILE A 1 178 ? 16.737 4.915 -18.824 1.00 90.00 178 ILE A N 1
ATOM 1459 C CA . ILE A 1 178 ? 18.056 5.559 -18.886 1.00 90.00 178 ILE A CA 1
ATOM 1460 C C . ILE A 1 178 ? 19.012 4.726 -19.745 1.00 90.00 178 ILE A C 1
ATOM 1462 O O . ILE A 1 178 ? 19.687 5.273 -20.617 1.00 90.00 178 ILE A O 1
ATOM 1466 N N . ALA A 1 179 ? 19.028 3.402 -19.563 1.00 87.19 179 ALA A N 1
ATOM 1467 C CA . ALA A 1 179 ? 19.860 2.507 -20.361 1.00 87.19 179 ALA A CA 1
ATOM 1468 C C . ALA A 1 179 ? 19.505 2.566 -21.857 1.00 87.19 179 ALA A C 1
ATOM 1470 O O . ALA A 1 179 ? 20.394 2.551 -22.709 1.00 87.19 179 ALA A O 1
ATOM 1471 N N . MET A 1 180 ? 18.215 2.673 -22.194 1.00 85.19 180 MET A N 1
ATOM 1472 C CA . MET A 1 180 ? 17.775 2.892 -23.575 1.00 85.19 180 MET A CA 1
ATOM 1473 C C . MET A 1 180 ? 18.201 4.253 -24.124 1.00 85.19 180 MET A C 1
ATOM 1475 O O . MET A 1 180 ? 18.691 4.335 -25.250 1.00 85.19 180 MET A O 1
ATOM 1479 N N . ALA A 1 181 ? 17.998 5.320 -23.349 1.00 85.75 181 ALA A N 1
ATOM 1480 C CA . ALA A 1 181 ? 18.333 6.677 -23.758 1.00 85.75 181 ALA A CA 1
ATOM 1481 C C . ALA A 1 181 ? 19.835 6.806 -24.036 1.00 85.75 181 ALA A C 1
ATOM 1483 O O . ALA A 1 181 ? 20.220 7.350 -25.069 1.00 85.75 181 ALA A O 1
ATOM 1484 N N . TRP A 1 182 ? 20.674 6.224 -23.174 1.00 84.69 182 TRP A N 1
ATOM 1485 C CA . TRP A 1 182 ? 22.122 6.199 -23.359 1.00 84.69 182 TRP A CA 1
ATOM 1486 C C . TRP A 1 182 ? 22.538 5.395 -24.592 1.00 84.69 182 TRP A C 1
ATOM 1488 O O . TRP A 1 182 ? 23.359 5.860 -25.376 1.00 84.69 182 TRP A O 1
ATOM 1498 N N . GLY A 1 183 ? 21.916 4.233 -24.823 1.00 79.88 183 GLY A N 1
ATOM 1499 C CA . GLY A 1 183 ? 22.154 3.439 -26.032 1.00 79.88 183 GLY A CA 1
ATOM 1500 C C . GLY A 1 183 ? 21.809 4.190 -27.321 1.00 79.88 183 GLY A C 1
ATOM 1501 O O . GLY A 1 183 ? 22.483 4.024 -28.333 1.00 79.88 183 GLY A O 1
ATOM 1502 N N . ARG A 1 184 ? 20.796 5.065 -27.285 1.00 81.00 184 ARG A N 1
ATOM 1503 C CA . ARG A 1 184 ? 20.403 5.888 -28.436 1.00 81.00 184 ARG A CA 1
ATOM 1504 C C . ARG A 1 184 ? 21.257 7.150 -28.594 1.00 81.00 184 ARG A C 1
ATOM 1506 O O . ARG A 1 184 ? 21.493 7.562 -29.722 1.00 81.00 184 ARG A O 1
ATOM 1513 N N . ALA A 1 185 ? 21.690 7.771 -27.496 1.00 82.56 185 ALA A N 1
ATOM 1514 C CA . ALA A 1 185 ? 22.462 9.016 -27.499 1.00 82.56 185 ALA A CA 1
ATOM 1515 C C . ALA A 1 185 ? 23.974 8.802 -27.686 1.00 82.56 185 ALA A C 1
ATOM 1517 O O . ALA A 1 185 ? 24.642 9.669 -28.243 1.00 82.56 185 ALA A O 1
ATOM 1518 N N . GLY A 1 186 ? 24.508 7.654 -27.258 1.00 76.12 186 GLY A N 1
ATOM 1519 C CA . GLY A 1 186 ? 25.934 7.318 -27.328 1.00 76.12 186 GLY A CA 1
ATOM 1520 C C . GLY A 1 186 ? 26.568 7.552 -28.705 1.00 76.12 186 GLY A C 1
ATOM 1521 O O . GLY A 1 186 ? 27.565 8.268 -28.769 1.00 76.12 186 GLY A O 1
ATOM 1522 N N . PRO A 1 187 ? 25.962 7.072 -29.810 1.00 78.44 187 PRO A N 1
ATOM 1523 C CA . PRO A 1 187 ? 26.485 7.304 -31.159 1.00 78.44 187 PRO A CA 1
ATOM 1524 C C . PRO A 1 187 ? 26.557 8.784 -31.576 1.00 78.44 187 PRO A C 1
ATOM 1526 O O . PRO A 1 187 ? 27.374 9.142 -32.417 1.00 78.44 187 PRO A O 1
ATOM 1529 N N . TYR A 1 188 ? 25.716 9.652 -31.001 1.00 80.25 188 TYR A N 1
ATOM 1530 C CA . TYR A 1 188 ? 25.715 11.093 -31.288 1.00 80.25 188 TYR A CA 1
ATOM 1531 C C . TYR A 1 188 ? 26.709 11.871 -30.419 1.00 80.25 188 TYR A C 1
ATOM 1533 O O . TYR A 1 188 ? 27.196 12.917 -30.838 1.00 80.25 188 TYR A O 1
ATOM 1541 N N . LEU A 1 189 ? 26.993 11.379 -29.209 1.00 76.12 189 LEU A N 1
ATOM 1542 C CA . LEU A 1 189 ? 27.925 12.005 -28.267 1.00 76.12 189 LEU A CA 1
ATOM 1543 C C . LEU A 1 189 ? 29.376 11.562 -28.496 1.00 76.12 189 LEU A C 1
ATOM 1545 O O . LEU A 1 189 ? 30.294 12.332 -28.229 1.00 76.12 189 LEU A O 1
ATOM 1549 N N . PHE A 1 190 ? 29.581 10.355 -29.029 1.00 79.69 190 PHE A N 1
ATOM 1550 C CA . PHE A 1 190 ? 30.894 9.803 -29.363 1.00 79.69 190 PHE A CA 1
ATOM 1551 C C . PHE A 1 190 ? 30.888 9.209 -30.784 1.00 79.69 190 PHE A C 1
ATOM 1553 O O . PHE A 1 190 ? 30.888 7.988 -30.948 1.00 79.69 190 PHE A O 1
ATOM 1560 N N . PRO A 1 191 ? 30.853 10.050 -31.834 1.00 60.28 191 PRO A N 1
ATOM 1561 C CA . PRO A 1 191 ? 30.858 9.576 -33.212 1.00 60.28 191 PRO A CA 1
ATOM 1562 C C . PRO A 1 191 ? 32.246 9.011 -33.562 1.00 60.28 191 PRO A C 1
ATOM 1564 O O . PRO A 1 191 ? 33.171 9.766 -33.848 1.00 60.28 191 PRO A O 1
ATOM 1567 N N . GLY A 1 192 ? 32.405 7.684 -33.511 1.00 62.97 192 GLY A N 1
ATOM 1568 C CA . GLY A 1 192 ? 33.637 6.989 -33.925 1.00 62.97 192 GLY A CA 1
ATOM 1569 C C . GLY A 1 192 ? 34.136 5.859 -33.016 1.00 62.97 192 GLY A C 1
ATOM 1570 O O . GLY A 1 192 ? 35.219 5.342 -33.283 1.00 62.97 192 GLY A O 1
ATOM 1571 N N . GLY A 1 193 ? 33.395 5.500 -31.960 1.00 53.00 193 GLY A N 1
ATOM 1572 C CA . GLY A 1 193 ? 33.641 4.301 -31.142 1.00 53.00 193 GLY A CA 1
ATOM 1573 C C . GLY A 1 193 ? 32.892 3.069 -31.631 1.00 53.00 193 GLY A C 1
ATOM 1574 O O . GLY A 1 193 ? 31.803 3.245 -32.225 1.00 53.00 193 GLY A O 1
#

pLDDT: mean 81.54, std 12.44, range [43.28, 96.44]

Radius of gyration: 28.44 Å; chains: 1; bounding box: 76×30×86 Å

=== Feature glossary ===
The record interleaves many kinds of information about one protein. Here is each kind framed as the question it answers.

Q: What are the backbone torsion angles?
A: φ (phi) and ψ (psi) are the two rotatable backbone dihedrals per residue: φ is the C(i-1)–N–Cα–C torsion, ψ is the N–Cα–C–N(i+1) torsion, both in degrees on (−180°, 180°]. α-helical residues cluster near (−60°, −45°); β-strand residues near (−120°, +130°). A Ramachandran plot is simply a scatter of (φ, ψ) for every residue.

Q: What is the amino-acid chain?
A: This is the polypeptide sequence — one letter per residue, N-terminus first. Length ranges from a few dozen residues for small domains to over a thousand for large multi-domain proteins.

Q: How mobile is each atom in the crystal?
A: For experimental (PDB) structures, the B-factor (temperature factor) quantifies the positional spread of each atom in the crystal — a combination of thermal vibration and static disorder — in units of Å². High B-factors mark flexible loops or poorly resolved regions; low B-factors mark the rigid, well-ordered core.

Q: Are the domains correctly placed relative to each other?
A: Predicted Aligned Error (PAE) is an AlphaFold confidence matrix: entry (i, j) is the expected error in the position of residue j, in ångströms, when the prediction is superimposed on the true structure at residue i. Low PAE within a block of residues means that block is internally rigid and well-predicted; high PAE between two blocks means their relative placement is uncertain even if each block individually is confident.

Q: How confident is the AlphaFold model at each residue?
A: pLDDT is the predicted lDDT-Cα score: AlphaFold's confidence that the local environment of each residue (all inter-atomic distances within 15 Å) is correctly placed. It is a per-residue number between 0 and 100, with higher meaning more reliable.

Q: What family and function is it annotated with?
A: Functional annotations link the protein to curated databases. InterPro entries identify conserved domains and families by matching the sequence against member-database signatures (Pfam, PROSITE, CDD, …). Gene Ontology (GO) terms describe molecular function, biological process, and cellular component in a controlled vocabulary. CATH places the structure in a hierarchical fold classification (Class/Architecture/Topology/Homologous-superfamily). The organism is the source species.

Q: How big and how compact is the whole molecule?
A: Three whole-structure scalars: the radius of gyration (RMS distance of Cα from centroid, in Å), the count of Cα–Cα contacts (pairs closer than 8 Å and separated by more than four residues in sequence — i.e. tertiary, not local, contacts), and the bounding-box dimensions. Together they distinguish compact globular folds from extended fibres or disordered chains.

Q: What known structures does this most resemble?
A: The Foldseek neighbor list gives the closest experimentally determined structures in the PDB, ranked by structural alignment. TM-score near 1 means near-identical fold; near 0.3 means only rough topology match. This is how one finds what a novel AlphaFold prediction most resembles in the solved-structure universe.

Q: Which residues are buried vs exposed?
A: SASA measures how much of the protein is reachable by solvent. It is computed by rolling a water-sized probe over the atomic surface and summing the exposed area (Å²). Per-residue SASA distinguishes core (buried, low SASA) from surface (exposed, high SASA) residues; total SASA is a whole-molecule size measure.

Q: Which residues are in helices, strands, or loops?
A: Eight-state secondary structure (DSSP): H is the canonical α-helix, G the tighter 3₁₀-helix, I the wider π-helix; E/B are β-structure, T and S are turns and bends, and '-' is everything else. DSSP derives these from the pattern of main-chain N–H···O=C hydrogen bonds, not from the sequence.

Q: Where is each backbone atom in 3D?
A: Structure coordinates are given as an mmCIF _atom_site loop: one row per atom with element, residue name, chain id, sequence number, and x/y/z position in Å. Only the four main-chain atoms per residue are included here; side chains are omitted to keep the record compact.

Q: What if only a Cα trace is available?
A: Three-state secondary structure (P-SEA) collapses the eight DSSP classes into helix (a), strand (b), and coil (c). P-SEA assigns these from Cα geometry alone — distances and angles — without requiring backbone oxygens, so it works on any Cα trace.

Q: What do the rendered images show?
A: The six renders are orthographic views along the three Cartesian axes in both directions. Representation (cartoon, sticks, or surface) and color scheme (sequence-rainbow or by-chain) vary across proteins so the training set covers all the common visualization conventions.

Q: What does the local fold look like, residue by residue?
A: Foldseek's 3Di representation compresses backbone geometry into a per-residue letter drawn from a learned twenty-state alphabet. It captures the tertiary interaction pattern around each residue — which residues are packed against it in space, regardless of where they are in sequence.

Q: What do the diagnostic plots show?
A: The contact map is a binary N×N matrix image: pixel (i, j) is dark where Cα_i and Cα_j are within 8 Å and |i−j|>4. Because the |i−j|>4 filter removes local helical contacts, off-diagonal stripes parallel to the main diagonal indicate parallel β-sheets; stripes perpendicular to it indicate antiparallel β-sheets. The Ramachandran plot scatters every residue's (φ, ψ) pair against the sterically allowed regions. The PAE heatmap renders the predicted-aligned-error matrix.